Protein AF-A0A7W1KKR3-F1 (afdb_monomer_lite)

Foldseek 3Di:
DVVVVVCVVCPVVVVVVVVVVVVVVPDDDPDADPVPGRDDPLKDWDADPQCVVCVVLLVVLVVLVPDDPVRNVVVVCVVLVVVVVVLVCVVPPDDDDDPPPDDPVVVVVVSVVVNVVVVVVVVCSNVCSVQDPDQDIAIDRDDPVDFAEAQEDEACVAPVQVPDPNNVRAPVVVQVVCLSNHGQAYEHAGEQDFCVRSVNPDPPPFPPPSTHYYFTWHWYDFPVDIDIGGHGDDRDPRPVRNHHCPVVVD

pLDDT: mean 85.77, std 11.96, range [47.16, 96.81]

Secondary structure (DSSP, 8-state):
-HHHHHHHHHHHHHHHHHHHHHHGGGPPPSSEETTTEEPPTT-EEE--HHHHHTHHHHHHHHHHHTS-HHHHHHHHHHHHHHHHHHHHHHHHS--SSPPTT--HHHHHHHHHHHHHHHHHHHHHHHHHHHH------EEE---TTS--EEEEE--TTSHHHHTSTTTT--HHHHHHHHHHHT-SEEEE--BT--TTTTT--STTTT-STTSPEEEEEEEEEETTEEEEEESS-PPP-GGGGSS-SGGG--

Radius of gyration: 24.94 Å; chains: 1; bounding box: 63×45×71 Å

Sequence (250 aa):
MKQRHALTRLAVPLGLTVLLLCARLFSAPALSDPVAGAAPPSLKLAVPRLYLALAPLFTMWDGVSMLSMARLQGFLIGLVGLYLAWRIARLLWPKRAPVSGAKPGSAILKEIRILVVSLLLLTAFLVGGAVWHRPMLALTGADPRDMVVDFHSHTNVSHDVRNTLMRGFDTKANLRWHTRAGFDAAFITDHNVVSQESGIGSRDAGAEQGSAVACPGIEVSAWRAHIVLLGDTLPVDRNRYNGSLDELLT

Structure (mmCIF, N/CA/C/O backbone):
data_AF-A0A7W1KKR3-F1
#
_entry.id   AF-A0A7W1KKR3-F1
#
loop_
_atom_site.group_PDB
_atom_site.id
_atom_site.type_symbol
_atom_site.label_atom_id
_atom_site.label_alt_id
_atom_site.label_comp_id
_atom_site.label_asym_id
_atom_site.label_entity_id
_atom_site.label_seq_id
_atom_site.pdbx_PDB_ins_code
_atom_site.Cartn_x
_atom_site.Cartn_y
_atom_site.Cartn_z
_atom_site.occupancy
_atom_site.B_iso_or_equiv
_atom_site.auth_seq_id
_atom_site.auth_comp_id
_atom_site.auth_asym_id
_atom_site.auth_atom_id
_atom_site.pdbx_PDB_model_num
ATOM 1 N N . MET A 1 1 ? -39.178 -8.595 30.582 1.00 51.97 1 MET A N 1
ATOM 2 C CA . MET A 1 1 ? -38.205 -7.469 30.505 1.00 51.97 1 MET A CA 1
ATOM 3 C C . MET A 1 1 ? -36.796 -7.846 30.014 1.00 51.97 1 MET A C 1
ATOM 5 O O . MET A 1 1 ? -36.203 -7.020 29.334 1.00 51.97 1 MET A O 1
ATOM 9 N N . LYS A 1 2 ? -36.250 -9.053 30.266 1.00 52.41 2 LYS A N 1
ATOM 10 C CA . LYS A 1 2 ? -34.896 -9.448 29.793 1.00 52.41 2 LYS A CA 1
ATOM 11 C C . LYS A 1 2 ? -34.723 -9.491 28.256 1.00 52.41 2 LYS A C 1
ATOM 13 O O . LYS A 1 2 ? -33.676 -9.089 27.765 1.00 52.41 2 LYS A O 1
ATOM 18 N N . GLN A 1 3 ? -35.747 -9.889 27.492 1.00 52.00 3 GLN A N 1
ATOM 19 C CA . GLN A 1 3 ? -35.670 -9.987 26.019 1.00 52.00 3 GLN A CA 1
ATOM 20 C C . GLN A 1 3 ? -35.509 -8.635 25.294 1.00 52.00 3 GLN A C 1
ATOM 22 O O . GLN A 1 3 ? -34.720 -8.537 24.357 1.00 52.00 3 GLN A O 1
ATOM 27 N N . ARG A 1 4 ? -36.178 -7.562 25.749 1.00 53.66 4 ARG A N 1
ATOM 28 C CA . ARG A 1 4 ? -36.053 -6.218 25.138 1.00 53.66 4 ARG A CA 1
ATOM 29 C C . ARG A 1 4 ? -34.643 -5.623 25.284 1.00 53.66 4 ARG A C 1
ATOM 31 O O . ARG A 1 4 ? -34.199 -4.882 24.410 1.00 53.66 4 ARG A O 1
ATOM 38 N N . HIS A 1 5 ? -33.920 -5.981 26.349 1.00 53.38 5 HIS A N 1
ATOM 39 C CA . HIS A 1 5 ? -32.526 -5.572 26.550 1.00 53.38 5 HIS A CA 1
ATOM 40 C C . HIS A 1 5 ? -31.522 -6.343 25.684 1.00 53.38 5 HIS A C 1
ATOM 42 O O . HIS A 1 5 ? -30.473 -5.795 25.353 1.00 53.38 5 HIS A O 1
ATOM 48 N N . ALA A 1 6 ? -31.817 -7.590 25.307 1.00 58.41 6 ALA A N 1
ATOM 49 C CA . ALA A 1 6 ? -30.958 -8.360 24.407 1.00 58.41 6 ALA A CA 1
ATOM 50 C C . ALA A 1 6 ? -31.041 -7.830 22.963 1.00 58.41 6 ALA A C 1
ATOM 52 O O . ALA A 1 6 ? -30.011 -7.609 22.331 1.00 58.41 6 ALA A O 1
ATOM 53 N N . LEU A 1 7 ? -32.254 -7.523 22.488 1.00 58.62 7 LEU A N 1
ATOM 54 C CA . LEU A 1 7 ? -32.497 -6.968 21.148 1.00 58.62 7 LEU A CA 1
ATOM 55 C C . LEU A 1 7 ? -31.825 -5.600 20.938 1.00 58.62 7 LEU A C 1
ATOM 57 O O . LEU A 1 7 ? -31.209 -5.363 19.905 1.00 58.62 7 LEU A O 1
ATOM 61 N N . THR A 1 8 ? -31.860 -4.719 21.942 1.00 64.75 8 THR A N 1
ATOM 62 C CA . THR A 1 8 ? -31.208 -3.395 21.868 1.00 64.75 8 THR A CA 1
ATOM 63 C C . THR A 1 8 ? -29.681 -3.462 21.911 1.00 64.75 8 THR A C 1
ATOM 65 O O . THR A 1 8 ? -29.020 -2.603 21.335 1.00 64.75 8 THR A O 1
ATOM 68 N N . ARG A 1 9 ? -29.096 -4.487 22.546 1.00 75.00 9 ARG A N 1
ATOM 69 C CA . ARG A 1 9 ? -27.635 -4.691 22.566 1.00 75.00 9 ARG A CA 1
ATOM 70 C C . ARG A 1 9 ? -27.086 -5.193 21.234 1.00 75.00 9 ARG A C 1
ATOM 72 O O . ARG A 1 9 ? -25.941 -4.893 20.916 1.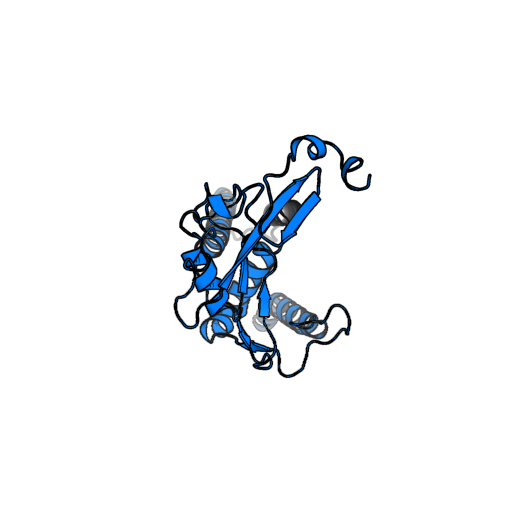00 75.00 9 ARG A O 1
ATOM 79 N N . LEU A 1 10 ? -27.892 -5.932 20.472 1.00 84.75 10 LEU A N 1
ATOM 80 C CA . LEU A 1 10 ? -27.500 -6.461 19.166 1.00 84.75 10 LEU A CA 1
ATOM 81 C C . LEU A 1 10 ? -27.840 -5.520 18.006 1.00 84.75 10 LEU A C 1
ATOM 83 O O . LEU A 1 10 ? -27.252 -5.655 16.941 1.00 84.75 10 LEU A O 1
ATOM 87 N N . ALA A 1 11 ? -28.724 -4.541 18.206 1.00 86.38 11 ALA A N 1
ATOM 88 C CA . ALA A 1 11 ? -29.128 -3.609 17.155 1.00 86.38 11 ALA A CA 1
ATOM 89 C C . ALA A 1 11 ? -27.944 -2.852 16.526 1.00 86.38 11 ALA A C 1
ATOM 91 O O . ALA A 1 11 ? -27.870 -2.746 15.308 1.00 86.38 11 ALA A O 1
ATOM 92 N N . VAL A 1 12 ? -26.996 -2.372 17.340 1.00 84.00 12 VAL A N 1
ATOM 93 C CA . VAL A 1 12 ? -25.800 -1.666 16.844 1.00 84.00 12 VAL A CA 1
ATOM 94 C C . VAL A 1 12 ? -24.867 -2.587 16.050 1.00 84.00 12 VAL A C 1
ATOM 96 O O . VAL A 1 12 ? -24.579 -2.250 14.905 1.00 84.00 12 VAL A O 1
ATOM 99 N N . PRO A 1 13 ? -24.391 -3.735 16.580 1.00 87.69 13 PRO A N 1
ATOM 100 C CA . PRO A 1 13 ? -23.526 -4.616 15.800 1.00 87.69 13 PRO A CA 1
ATOM 101 C C . PRO A 1 13 ? -24.232 -5.168 14.558 1.00 87.69 13 PRO A C 1
ATOM 103 O O . PRO A 1 13 ? -23.615 -5.182 13.503 1.00 87.69 13 PRO A O 1
ATOM 106 N N . LEU A 1 14 ? -25.522 -5.523 14.631 1.00 90.50 14 LEU A N 1
ATOM 107 C CA . LEU A 1 14 ? -26.288 -5.939 13.450 1.00 90.50 14 LEU A CA 1
ATOM 108 C C . LEU A 1 14 ? -26.406 -4.809 12.428 1.00 90.50 14 LEU A C 1
ATOM 110 O O . LEU A 1 14 ? -26.195 -5.047 11.246 1.00 90.50 14 LEU A O 1
ATOM 114 N N . GLY A 1 15 ? -26.688 -3.582 12.871 1.00 92.50 15 GLY A N 1
ATOM 115 C CA . GLY A 1 15 ? -26.729 -2.409 12.002 1.00 92.50 15 GLY A CA 1
ATOM 116 C C . GLY A 1 15 ? -25.391 -2.164 11.305 1.00 92.50 15 GLY A C 1
ATOM 117 O O . GLY A 1 15 ? -25.365 -1.978 10.094 1.00 92.50 15 GLY A O 1
ATOM 118 N N . LEU A 1 16 ? -24.274 -2.245 12.035 1.00 88.00 16 LEU A N 1
ATOM 119 C CA . LEU A 1 16 ? -22.930 -2.142 11.457 1.00 88.00 16 LEU A CA 1
ATOM 120 C C . LEU A 1 16 ? -22.641 -3.281 10.473 1.00 88.00 16 LEU A C 1
ATOM 122 O O . LEU A 1 16 ? -22.123 -3.024 9.393 1.00 88.00 16 LEU A O 1
ATOM 126 N N . THR A 1 17 ? -23.005 -4.523 10.802 1.00 87.50 17 THR A N 1
ATOM 127 C CA . THR A 1 17 ? -22.860 -5.664 9.888 1.00 87.50 17 THR A CA 1
ATOM 128 C C . THR A 1 17 ? -23.680 -5.465 8.617 1.00 87.50 17 THR A C 1
ATOM 130 O O . THR A 1 17 ? -23.149 -5.659 7.529 1.00 87.50 17 THR A O 1
ATOM 133 N N . VAL A 1 18 ? -24.937 -5.029 8.728 1.00 91.75 18 VAL A N 1
ATOM 134 C CA . VAL A 1 18 ? -25.790 -4.727 7.570 1.00 91.75 18 VAL A CA 1
ATOM 135 C C . VAL A 1 18 ? -25.181 -3.606 6.736 1.00 91.75 18 VAL A C 1
ATOM 137 O O . VAL A 1 18 ? -25.076 -3.764 5.528 1.00 91.75 18 VAL A O 1
ATOM 140 N N . LEU A 1 19 ? -24.710 -2.517 7.348 1.00 89.88 19 LEU A N 1
ATOM 141 C CA . LEU A 1 19 ? -24.043 -1.431 6.624 1.00 89.88 19 LEU A CA 1
ATOM 142 C C . LEU A 1 19 ? -22.782 -1.911 5.894 1.00 89.88 19 LEU A C 1
ATOM 144 O O . LEU A 1 19 ? -22.573 -1.541 4.742 1.00 89.88 19 LEU A O 1
ATOM 148 N N . LEU A 1 20 ? -21.972 -2.769 6.522 1.00 85.25 20 LEU A N 1
ATOM 149 C CA . LEU A 1 20 ? -20.793 -3.370 5.890 1.00 85.25 20 LEU A CA 1
ATOM 150 C C . LEU A 1 20 ? -21.169 -4.283 4.714 1.00 85.25 20 LEU A C 1
ATOM 152 O O . LEU A 1 20 ? -20.483 -4.273 3.694 1.00 85.25 20 LEU A O 1
ATOM 156 N N . LEU A 1 21 ? -22.256 -5.050 4.831 1.00 87.62 21 LEU A N 1
ATOM 157 C CA . LEU A 1 21 ? -22.780 -5.867 3.733 1.00 87.62 21 LEU A CA 1
ATOM 158 C C . LEU A 1 21 ? -23.349 -4.994 2.608 1.00 87.62 21 LEU A C 1
ATOM 160 O O . LEU A 1 21 ? -23.067 -5.249 1.443 1.00 87.62 21 LEU A O 1
ATOM 164 N N . CYS A 1 22 ? -24.074 -3.924 2.934 1.00 90.38 22 CYS A N 1
ATOM 165 C CA . CYS A 1 22 ? -24.570 -2.962 1.952 1.00 90.38 22 CYS A CA 1
ATOM 166 C C . CYS A 1 22 ? -23.423 -2.250 1.225 1.00 90.38 22 CYS A C 1
ATOM 168 O O . CYS A 1 22 ? -23.506 -2.049 0.018 1.00 90.38 22 CYS A O 1
ATOM 170 N N . ALA A 1 23 ? -22.325 -1.926 1.914 1.00 83.94 23 ALA A N 1
ATOM 171 C CA . ALA A 1 23 ? -21.142 -1.339 1.284 1.00 83.94 23 ALA A CA 1
ATOM 172 C C . ALA A 1 23 ? -20.522 -2.266 0.219 1.00 83.94 23 ALA A C 1
ATOM 174 O O . ALA A 1 23 ? -19.942 -1.784 -0.751 1.00 83.94 23 ALA A O 1
ATOM 175 N N . ARG A 1 24 ? -20.689 -3.592 0.344 1.00 83.19 24 ARG A N 1
ATOM 176 C CA . ARG A 1 24 ? -20.244 -4.556 -0.677 1.00 83.19 24 ARG A CA 1
ATOM 177 C C . ARG A 1 24 ? -21.069 -4.516 -1.961 1.00 83.19 24 ARG A C 1
ATOM 179 O O . ARG A 1 24 ? -20.558 -4.953 -2.983 1.00 83.19 24 ARG A O 1
ATOM 186 N N . LEU A 1 25 ? -22.286 -3.968 -1.939 1.00 88.25 25 LEU A N 1
ATOM 187 C CA . LEU A 1 25 ? -23.104 -3.803 -3.149 1.00 88.25 25 LEU A CA 1
ATOM 188 C C . LEU A 1 25 ? -22.505 -2.781 -4.128 1.00 88.25 25 LEU A C 1
ATOM 190 O O . LEU A 1 25 ? -22.854 -2.793 -5.302 1.00 88.25 25 LEU A O 1
ATOM 194 N N . PHE A 1 26 ? -21.591 -1.929 -3.654 1.00 85.00 26 PHE A N 1
ATOM 195 C CA . PHE A 1 26 ? -20.932 -0.886 -4.442 1.00 85.00 26 PHE A CA 1
ATOM 196 C C . PHE A 1 26 ? -19.409 -1.079 -4.507 1.00 85.00 26 PHE A C 1
ATOM 198 O O . PHE A 1 26 ? -18.656 -0.108 -4.557 1.00 85.00 26 PHE A O 1
ATOM 205 N N . SER A 1 27 ? -18.921 -2.324 -4.457 1.00 82.12 27 SER A N 1
ATOM 206 C CA . SER A 1 27 ? -17.479 -2.580 -4.517 1.00 82.12 27 SER A CA 1
ATOM 207 C C . SER A 1 27 ? -16.905 -2.242 -5.892 1.00 82.12 27 SER A C 1
ATOM 209 O O . SER A 1 27 ? -17.408 -2.727 -6.905 1.00 82.12 27 SER A O 1
ATOM 211 N N . ALA A 1 28 ? -15.812 -1.480 -5.913 1.00 82.88 28 ALA A N 1
ATOM 212 C CA . ALA A 1 28 ? -15.004 -1.310 -7.113 1.00 82.88 28 ALA A CA 1
ATOM 213 C C . ALA A 1 28 ? -14.396 -2.659 -7.549 1.00 82.88 28 ALA A C 1
ATOM 215 O O . ALA A 1 28 ? -14.085 -3.492 -6.686 1.00 82.88 28 ALA A O 1
ATOM 216 N N . PRO A 1 29 ? -14.220 -2.892 -8.862 1.00 86.81 29 PRO A N 1
ATOM 217 C CA . PRO A 1 29 ? -13.512 -4.070 -9.337 1.00 86.81 29 PRO A CA 1
ATOM 218 C C . PRO A 1 29 ? -12.070 -4.054 -8.817 1.00 86.81 29 PRO A C 1
ATOM 220 O O . PRO A 1 29 ? -11.444 -3.003 -8.713 1.00 86.81 29 PRO A O 1
ATOM 223 N N . ALA A 1 30 ? -11.545 -5.232 -8.475 1.00 87.06 30 ALA A N 1
ATOM 224 C CA . ALA A 1 30 ? -10.188 -5.351 -7.941 1.00 87.06 30 ALA A CA 1
ATOM 225 C C . ALA A 1 30 ? -9.103 -5.077 -8.997 1.00 87.06 30 ALA A C 1
ATOM 227 O O . ALA A 1 30 ? -7.990 -4.707 -8.642 1.00 87.06 30 ALA A O 1
ATOM 228 N N . LEU A 1 31 ? -9.434 -5.274 -10.276 1.00 90.94 31 LEU A N 1
ATOM 229 C CA . LEU A 1 31 ? -8.594 -4.974 -11.429 1.00 90.94 31 LEU A CA 1
ATOM 230 C C . LEU A 1 31 ? -9.423 -4.162 -12.424 1.00 90.94 31 LEU A C 1
ATOM 232 O O . LEU A 1 31 ? -10.563 -4.523 -12.723 1.00 90.94 31 LEU A O 1
ATOM 236 N N . SER A 1 32 ? -8.845 -3.087 -12.944 1.00 90.81 32 SER A N 1
ATOM 237 C CA . SER A 1 32 ? -9.457 -2.240 -13.964 1.00 90.81 32 SER A CA 1
ATOM 238 C C . SER A 1 32 ? -8.442 -1.924 -15.045 1.00 90.81 32 SER A C 1
ATOM 240 O O . SER A 1 32 ? -7.273 -1.689 -14.741 1.00 90.81 32 SER A O 1
ATOM 242 N N . ASP A 1 33 ? -8.907 -1.864 -16.284 1.00 89.25 33 ASP A N 1
ATOM 243 C CA . ASP A 1 33 ? -8.129 -1.322 -17.389 1.00 89.25 33 ASP A CA 1
ATOM 244 C C . ASP A 1 33 ? -8.439 0.184 -17.485 1.00 89.25 33 ASP A C 1
ATOM 246 O O . ASP A 1 33 ? -9.605 0.542 -17.660 1.00 89.25 33 ASP A O 1
ATOM 250 N N . PRO A 1 34 ? -7.455 1.089 -17.345 1.00 86.44 34 PRO A N 1
ATOM 251 C CA . PRO A 1 34 ? -7.707 2.526 -17.437 1.00 86.44 34 PRO A CA 1
ATOM 252 C C . PRO A 1 34 ? -8.176 2.982 -18.831 1.00 86.44 34 PRO A C 1
ATOM 254 O O . PRO A 1 34 ? -8.749 4.063 -18.945 1.00 86.44 34 PRO A O 1
ATOM 257 N N . VAL A 1 35 ? -7.952 2.181 -19.877 1.00 89.69 35 VAL A N 1
ATOM 258 C CA . VAL A 1 35 ? -8.357 2.459 -21.261 1.00 89.69 35 VAL A CA 1
ATOM 259 C C . VAL A 1 35 ? -9.689 1.781 -21.589 1.00 89.69 35 VAL A C 1
ATOM 261 O O . VAL A 1 35 ? -10.613 2.442 -22.059 1.00 89.69 35 VAL A O 1
ATOM 264 N N . ALA A 1 36 ? -9.811 0.474 -21.334 1.00 82.94 36 ALA A N 1
ATOM 265 C CA . ALA A 1 36 ? -10.998 -0.316 -21.696 1.00 82.94 36 ALA A CA 1
ATOM 266 C C . ALA A 1 36 ? -12.047 -0.449 -20.572 1.00 82.94 36 ALA A C 1
ATOM 268 O O . ALA A 1 36 ? -13.127 -1.005 -20.779 1.00 82.94 36 ALA A O 1
ATOM 269 N N . GLY A 1 37 ? -11.748 0.031 -19.365 1.00 83.88 37 GLY A N 1
ATOM 270 C CA . GLY A 1 37 ? -12.575 -0.096 -18.164 1.00 83.88 37 GLY A CA 1
ATOM 271 C C . GLY A 1 37 ? -12.391 -1.435 -17.442 1.00 83.88 37 GLY A C 1
ATOM 272 O O . GLY A 1 37 ? -12.028 -1.466 -16.264 1.00 83.88 37 GLY A O 1
ATOM 273 N N . ALA A 1 38 ? -12.624 -2.555 -18.130 1.00 86.12 38 ALA A N 1
ATOM 274 C CA . ALA A 1 38 ? -12.519 -3.895 -17.547 1.00 86.12 38 ALA A CA 1
ATOM 275 C C . ALA A 1 38 ? -11.172 -4.557 -17.868 1.00 86.12 38 ALA A C 1
ATOM 277 O O . ALA A 1 38 ? -10.756 -4.590 -19.022 1.00 86.12 38 ALA A O 1
ATOM 278 N N . ALA A 1 39 ? -10.521 -5.131 -16.852 1.00 88.69 39 ALA A N 1
ATOM 279 C CA . ALA A 1 39 ? -9.323 -5.941 -17.056 1.00 88.69 39 ALA A CA 1
ATOM 280 C C . ALA A 1 39 ? -9.648 -7.248 -17.819 1.00 88.69 39 ALA A C 1
ATOM 282 O O . ALA A 1 39 ? -10.776 -7.748 -17.713 1.00 88.69 39 ALA A O 1
ATOM 283 N N . PRO A 1 40 ? -8.677 -7.843 -18.545 1.00 88.56 40 PRO A N 1
ATOM 284 C CA . PRO A 1 40 ? -8.861 -9.131 -19.209 1.00 88.56 40 PRO A CA 1
ATOM 285 C C . PRO A 1 40 ? -9.367 -10.209 -18.233 1.00 88.56 40 PRO A C 1
ATOM 287 O O . PRO A 1 40 ? -8.833 -10.324 -17.132 1.00 88.56 40 PRO A O 1
ATOM 290 N N . PRO A 1 41 ? -10.352 -11.046 -18.611 1.00 89.38 41 PRO A N 1
ATOM 291 C CA . PRO A 1 41 ? -10.990 -11.993 -17.690 1.00 89.38 41 PRO A CA 1
ATOM 292 C C . PRO A 1 41 ? -10.062 -13.120 -17.216 1.00 89.38 41 PRO A C 1
ATOM 294 O O . PRO A 1 41 ? -10.350 -13.782 -16.217 1.00 89.38 41 PRO A O 1
ATOM 297 N N . SER A 1 42 ? -8.961 -13.369 -17.930 1.00 92.69 42 SER A N 1
ATOM 298 C CA . SER A 1 42 ? -7.918 -14.299 -17.499 1.00 92.69 42 SER A CA 1
ATOM 299 C C . SER A 1 42 ? -7.122 -13.750 -16.313 1.00 92.69 42 SER A C 1
ATOM 301 O O . SER A 1 42 ? -6.710 -14.528 -15.448 1.00 92.69 42 SER A O 1
ATOM 303 N N . LEU A 1 43 ? -6.965 -12.424 -16.246 1.00 93.25 43 LEU A N 1
ATOM 304 C CA . LEU A 1 43 ? -6.199 -11.727 -15.230 1.00 93.25 43 LEU A CA 1
ATOM 305 C C . LEU A 1 43 ? -7.003 -11.631 -13.933 1.00 93.25 43 LEU A C 1
ATOM 307 O O . LEU A 1 43 ? -8.126 -11.130 -13.892 1.00 93.25 43 LEU A O 1
ATOM 311 N N . LYS A 1 44 ? -6.425 -12.127 -12.844 1.00 94.38 44 LYS A N 1
ATOM 312 C CA . LYS A 1 44 ? -7.090 -12.191 -11.539 1.00 94.38 44 LYS A CA 1
ATOM 313 C C . LYS A 1 44 ? -6.091 -12.090 -10.400 1.00 94.38 44 LYS A C 1
ATOM 315 O O . LYS A 1 44 ? -4.893 -12.281 -10.585 1.00 94.38 44 LYS A O 1
ATOM 320 N N . LEU A 1 45 ? -6.611 -11.837 -9.202 1.00 94.62 45 LEU A N 1
ATOM 321 C CA . LEU A 1 45 ? -5.829 -11.860 -7.972 1.00 94.62 45 LEU A CA 1
ATOM 322 C C . LEU A 1 45 ? -5.925 -13.238 -7.312 1.00 94.62 45 LEU A C 1
ATOM 324 O O . LEU A 1 45 ? -6.999 -13.672 -6.890 1.00 94.62 45 LEU A O 1
ATOM 328 N N . ALA A 1 46 ? -4.796 -13.929 -7.202 1.00 95.69 46 ALA A N 1
ATOM 329 C CA . ALA A 1 46 ? -4.649 -15.094 -6.349 1.00 95.69 46 ALA A CA 1
ATOM 330 C C . ALA A 1 46 ? -4.646 -14.644 -4.883 1.00 95.69 46 ALA A C 1
ATOM 332 O O . ALA A 1 46 ? -3.823 -13.828 -4.465 1.00 95.69 46 ALA A O 1
ATOM 333 N N . VAL A 1 47 ? -5.580 -15.185 -4.097 1.00 94.44 47 VAL A N 1
ATOM 334 C CA . VAL A 1 47 ? -5.769 -14.806 -2.693 1.00 94.44 47 VAL A CA 1
ATOM 335 C C . VAL A 1 47 ? -5.257 -15.921 -1.775 1.00 94.44 47 VAL A C 1
ATOM 337 O O . VAL A 1 47 ? -5.846 -17.008 -1.749 1.00 94.44 47 VAL A O 1
ATOM 340 N N . PRO A 1 48 ? -4.192 -15.693 -0.984 1.00 94.56 48 PRO A N 1
ATOM 341 C CA . PRO A 1 48 ? -3.718 -16.682 -0.020 1.00 94.56 48 PRO A CA 1
ATOM 342 C C . PRO A 1 48 ? -4.783 -17.023 1.034 1.00 94.56 48 PRO A C 1
ATOM 344 O O . PRO A 1 48 ? -5.502 -16.149 1.515 1.00 94.56 48 PRO A O 1
ATOM 347 N N . ARG A 1 49 ? -4.848 -18.284 1.488 1.00 95.56 49 ARG A N 1
ATOM 348 C CA . ARG A 1 49 ? -5.831 -18.725 2.507 1.00 95.56 49 ARG A CA 1
ATOM 349 C C . ARG A 1 49 ? -5.733 -17.937 3.814 1.00 95.56 49 ARG A C 1
ATOM 351 O O . ARG A 1 49 ? -6.755 -17.582 4.392 1.00 95.56 49 ARG A O 1
ATOM 358 N N . LEU A 1 50 ? -4.509 -17.644 4.260 1.00 94.94 50 LEU A N 1
ATOM 359 C CA . LEU A 1 50 ? -4.285 -16.813 5.444 1.00 94.94 50 LEU A CA 1
ATOM 360 C C . LEU A 1 50 ? -4.791 -15.382 5.221 1.00 94.94 50 LEU A C 1
ATOM 362 O O . LEU A 1 50 ? -5.339 -14.790 6.147 1.00 94.94 50 LEU A O 1
ATOM 366 N N . TYR A 1 51 ? -4.673 -14.863 3.990 1.00 93.94 51 TYR A N 1
ATO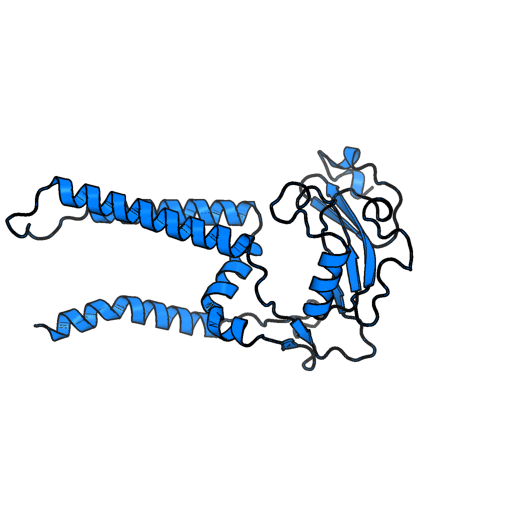M 367 C CA . TYR A 1 51 ? -5.255 -13.571 3.644 1.00 93.94 51 TYR A CA 1
ATOM 368 C C . TYR A 1 51 ? -6.774 -13.599 3.772 1.00 93.94 51 TYR A C 1
ATOM 370 O O . TYR A 1 51 ? -7.336 -12.719 4.406 1.00 93.94 51 TYR A O 1
ATOM 378 N N . LEU A 1 52 ? -7.438 -14.637 3.256 1.00 93.38 52 LEU A N 1
ATOM 379 C CA . LEU A 1 52 ? -8.892 -14.791 3.390 1.00 93.38 52 LEU A CA 1
ATOM 380 C C . LEU A 1 52 ? -9.340 -14.892 4.852 1.00 93.38 52 LEU A C 1
ATOM 382 O O . LEU A 1 52 ? -10.289 -14.217 5.248 1.00 93.38 52 LEU A O 1
ATOM 386 N N . ALA A 1 53 ? -8.652 -15.701 5.661 1.00 95.31 53 ALA A N 1
ATOM 387 C CA . ALA A 1 53 ? -8.996 -15.895 7.069 1.00 95.31 53 ALA A CA 1
ATOM 388 C C . ALA A 1 53 ? -8.889 -14.597 7.888 1.00 95.31 53 ALA A C 1
ATOM 390 O O . ALA A 1 53 ? -9.687 -14.367 8.795 1.00 95.31 53 ALA A O 1
ATOM 391 N N . LEU A 1 54 ? -7.920 -13.741 7.550 1.00 94.81 54 LEU A N 1
ATOM 392 C CA . LEU A 1 54 ? -7.666 -12.462 8.214 1.00 94.81 54 LEU A CA 1
ATOM 393 C C . LEU A 1 54 ? -8.033 -11.256 7.338 1.00 94.81 54 LEU A C 1
ATOM 395 O O . LEU A 1 54 ? -7.556 -10.150 7.589 1.00 94.81 54 LEU A O 1
ATOM 399 N N . ALA A 1 55 ? -8.908 -11.439 6.343 1.00 90.50 55 ALA A N 1
ATOM 400 C CA . ALA A 1 55 ? -9.209 -10.411 5.349 1.00 90.50 55 ALA A CA 1
ATOM 401 C C . ALA A 1 55 ? -9.657 -9.077 5.969 1.00 90.50 55 ALA A C 1
ATOM 403 O O . ALA A 1 55 ? -9.133 -8.047 5.552 1.00 90.50 55 ALA A O 1
ATOM 404 N N . PRO A 1 56 ? -10.527 -9.038 7.006 1.00 89.44 56 PRO A N 1
ATOM 405 C CA . PRO A 1 56 ? -10.893 -7.770 7.635 1.00 89.44 56 PRO A CA 1
ATOM 406 C C . PRO A 1 56 ? -9.681 -7.000 8.167 1.00 89.44 56 PRO A C 1
ATOM 408 O O . PRO A 1 56 ? -9.623 -5.782 8.035 1.00 89.44 56 PRO A O 1
ATOM 411 N N . LEU A 1 57 ? -8.705 -7.705 8.744 1.00 92.25 57 LEU A N 1
ATOM 412 C CA . LEU A 1 57 ? -7.496 -7.101 9.292 1.00 92.25 57 LEU A CA 1
ATOM 413 C C . LEU A 1 57 ? -6.569 -6.606 8.178 1.00 92.25 57 LEU A C 1
ATOM 415 O O . LEU A 1 57 ? -6.164 -5.444 8.191 1.00 92.25 57 LEU A O 1
ATOM 419 N N . PHE A 1 58 ? -6.256 -7.465 7.206 1.00 93.00 58 PHE A N 1
ATOM 420 C CA . PHE A 1 58 ? -5.314 -7.121 6.142 1.00 93.00 58 PHE A CA 1
ATOM 421 C C . PHE A 1 58 ? -5.852 -6.049 5.204 1.00 93.00 58 PHE A C 1
ATOM 423 O O . PHE A 1 58 ? -5.121 -5.116 4.905 1.00 93.00 58 PHE A O 1
ATOM 430 N N . THR A 1 59 ? -7.136 -6.086 4.839 1.00 88.88 59 THR A N 1
ATOM 431 C CA . THR A 1 59 ? -7.735 -5.029 4.014 1.00 88.88 59 THR A CA 1
ATOM 432 C C . THR A 1 59 ? -7.703 -3.665 4.716 1.00 88.88 59 THR A C 1
ATOM 434 O O . THR A 1 59 ? -7.528 -2.648 4.051 1.00 88.88 59 THR A O 1
ATOM 437 N N . MET A 1 60 ? -7.815 -3.613 6.052 1.00 90.50 60 MET A N 1
ATOM 438 C CA . MET A 1 60 ? -7.627 -2.358 6.791 1.00 90.50 60 MET A CA 1
ATOM 439 C C . MET A 1 60 ? -6.176 -1.871 6.733 1.00 90.50 60 MET A C 1
ATOM 441 O O . MET A 1 60 ? -5.953 -0.690 6.481 1.00 90.50 60 MET A O 1
ATOM 445 N N . TRP A 1 61 ? -5.191 -2.750 6.946 1.00 93.38 61 TRP A N 1
ATOM 446 C CA . TRP A 1 61 ? -3.779 -2.366 6.826 1.00 93.38 61 TRP A CA 1
ATOM 447 C C . TRP A 1 61 ? -3.407 -1.935 5.409 1.00 93.38 61 TRP A C 1
ATOM 449 O O . TRP A 1 61 ? -2.762 -0.901 5.256 1.00 93.38 61 TRP A O 1
ATOM 459 N N . ASP A 1 62 ? -3.861 -2.666 4.392 1.00 90.12 62 ASP A N 1
ATOM 460 C CA . ASP A 1 62 ? -3.641 -2.330 2.985 1.00 90.12 62 ASP A CA 1
ATOM 461 C C . ASP A 1 62 ? -4.259 -0.962 2.667 1.00 90.12 62 ASP A C 1
ATOM 463 O O . ASP A 1 62 ? -3.568 -0.066 2.186 1.00 90.12 62 ASP A O 1
ATOM 467 N N . GLY A 1 63 ? -5.521 -0.740 3.049 1.00 89.25 63 GLY A N 1
ATOM 468 C CA . GLY A 1 63 ? -6.200 0.539 2.840 1.00 89.25 63 GLY A CA 1
ATOM 469 C C . GLY A 1 63 ? -5.501 1.716 3.524 1.00 89.25 63 GLY A C 1
ATOM 470 O O . GLY A 1 63 ? -5.331 2.764 2.907 1.00 89.25 63 GLY A O 1
ATOM 471 N N . VAL A 1 64 ? -5.047 1.543 4.770 1.00 90.44 64 VAL A N 1
ATOM 472 C CA . VAL A 1 64 ? -4.288 2.575 5.496 1.00 90.44 64 VAL A CA 1
ATOM 473 C C . VAL A 1 64 ? -2.936 2.842 4.827 1.00 90.44 64 VAL A C 1
ATOM 475 O O . VAL A 1 64 ? -2.539 4.001 4.735 1.00 90.44 64 VAL A O 1
ATOM 478 N N . SER A 1 65 ? -2.254 1.809 4.319 1.00 87.88 65 SER A N 1
ATOM 479 C CA . SER A 1 65 ? -0.963 1.958 3.628 1.00 87.88 65 SER A CA 1
ATOM 480 C C . SER A 1 65 ? -1.059 2.649 2.264 1.00 87.88 65 SER A C 1
ATOM 482 O O . SER A 1 65 ? -0.078 3.225 1.814 1.00 87.88 65 SER A O 1
ATOM 484 N N . MET A 1 66 ? -2.239 2.644 1.635 1.00 88.62 66 MET A N 1
ATOM 485 C CA . MET A 1 66 ? -2.497 3.314 0.351 1.00 88.62 66 MET A CA 1
ATOM 486 C C . MET A 1 66 ? -2.944 4.778 0.503 1.00 88.62 66 MET A C 1
ATOM 488 O O . MET A 1 66 ? -3.207 5.464 -0.488 1.00 88.62 66 MET A O 1
ATOM 492 N N . LEU A 1 67 ? -3.071 5.289 1.731 1.00 90.25 67 LEU A N 1
ATOM 493 C CA . LEU A 1 67 ? -3.365 6.702 1.951 1.00 90.25 67 LEU A CA 1
ATOM 494 C C . LEU A 1 67 ? -2.117 7.548 1.689 1.00 90.25 67 LEU A C 1
ATOM 496 O O . LEU A 1 67 ? -1.040 7.262 2.202 1.00 90.25 67 LEU A O 1
ATOM 500 N N . SER A 1 68 ? -2.284 8.668 0.978 1.00 88.44 68 SER A N 1
ATOM 501 C CA . SER A 1 68 ? -1.239 9.694 0.931 1.00 88.44 68 SER A CA 1
ATOM 502 C C . SER A 1 68 ? -0.919 10.196 2.341 1.00 88.44 68 SER A C 1
ATOM 504 O O . SER A 1 68 ? -1.786 10.178 3.217 1.00 88.44 68 SER A O 1
ATOM 506 N N . MET A 1 69 ? 0.292 10.712 2.564 1.00 87.38 69 MET A N 1
ATOM 507 C CA . MET A 1 69 ? 0.727 11.141 3.901 1.00 87.38 69 MET A CA 1
ATOM 508 C C . MET A 1 69 ? -0.252 12.130 4.559 1.00 87.38 69 MET A C 1
ATOM 510 O O . MET A 1 69 ? -0.618 11.965 5.721 1.00 87.38 69 MET A O 1
ATOM 514 N N . ALA A 1 70 ? -0.765 13.102 3.796 1.00 90.94 70 ALA A N 1
ATOM 515 C CA . ALA A 1 70 ? -1.767 14.051 4.284 1.00 90.94 70 ALA A CA 1
ATOM 516 C C . ALA A 1 70 ? -3.094 13.366 4.669 1.00 90.94 70 ALA A C 1
ATOM 518 O O . ALA A 1 70 ? -3.690 13.689 5.699 1.00 90.94 70 ALA A O 1
ATOM 519 N N . ARG A 1 71 ? -3.553 12.389 3.872 1.00 94.25 71 ARG A N 1
ATOM 520 C CA . ARG A 1 71 ? -4.768 11.613 4.171 1.00 94.25 71 ARG A CA 1
ATOM 521 C C . ARG A 1 71 ? -4.572 10.708 5.382 1.00 94.25 71 ARG A C 1
ATOM 523 O O . ARG A 1 71 ? -5.478 10.618 6.203 1.00 94.25 71 ARG A O 1
ATOM 530 N N . LEU A 1 72 ? -3.403 10.086 5.522 1.00 92.38 72 LEU A N 1
ATOM 531 C CA . LEU A 1 72 ? -3.055 9.255 6.670 1.00 92.38 72 LEU A CA 1
ATOM 532 C C . LEU A 1 72 ? -3.030 10.080 7.963 1.00 92.38 72 LEU A C 1
ATOM 534 O O . LEU A 1 72 ? -3.660 9.697 8.947 1.00 92.38 72 LEU A O 1
ATOM 538 N N . GLN A 1 73 ? -2.366 11.239 7.953 1.00 93.94 73 GLN A N 1
ATOM 539 C CA . GLN A 1 73 ? -2.346 12.165 9.089 1.00 93.94 73 GLN A CA 1
ATOM 540 C C . GLN A 1 73 ? -3.758 12.623 9.462 1.00 93.94 73 GLN A C 1
ATOM 542 O O . GLN A 1 73 ? -4.152 12.514 10.624 1.00 93.94 73 GLN A O 1
ATOM 547 N N . GLY A 1 74 ? -4.542 13.074 8.478 1.00 96.19 74 GLY A N 1
ATOM 548 C CA . GLY A 1 74 ? -5.930 13.484 8.691 1.00 96.19 74 GLY A CA 1
ATOM 549 C C . GLY A 1 74 ? -6.795 12.354 9.253 1.00 96.19 74 GLY A C 1
ATOM 550 O O . GLY A 1 74 ? -7.547 12.571 10.202 1.00 96.19 74 GLY A O 1
ATOM 551 N N . PHE A 1 75 ? -6.642 11.136 8.729 1.00 94.25 75 PHE A N 1
ATOM 552 C CA . PHE A 1 75 ? -7.326 9.944 9.225 1.00 94.25 75 PHE A CA 1
ATOM 553 C C . PHE A 1 75 ? -6.970 9.645 10.686 1.00 94.25 75 PHE A C 1
ATOM 555 O O . PHE A 1 75 ? -7.873 9.478 11.504 1.00 94.25 75 PHE A O 1
ATOM 562 N N . LEU A 1 76 ? -5.681 9.620 11.042 1.00 93.44 76 LEU A N 1
ATOM 563 C CA . LEU A 1 76 ? -5.233 9.318 12.406 1.00 93.44 76 LEU A CA 1
ATOM 564 C C . LEU A 1 76 ? -5.669 10.394 13.408 1.00 93.44 76 LEU A C 1
ATOM 566 O O . LEU A 1 76 ? -6.197 10.062 14.472 1.00 93.44 76 LEU A O 1
ATOM 570 N N . ILE A 1 77 ? -5.503 11.674 13.061 1.00 95.50 77 ILE A N 1
ATOM 571 C CA . ILE A 1 77 ? -5.939 12.802 13.898 1.00 95.50 77 ILE A CA 1
ATOM 572 C C . ILE A 1 77 ? -7.458 12.762 14.077 1.00 95.50 77 ILE A C 1
ATOM 574 O O . ILE A 1 77 ? -7.947 12.868 15.202 1.00 95.50 77 ILE A O 1
ATOM 578 N N . GLY A 1 78 ? -8.208 12.560 12.991 1.00 96.25 78 GLY A N 1
ATOM 579 C CA . GLY A 1 78 ? -9.665 12.466 13.023 1.00 96.25 78 GLY A CA 1
ATOM 580 C C . GLY A 1 78 ? -10.158 11.287 13.861 1.00 96.25 78 GLY A C 1
ATOM 581 O O . GLY A 1 78 ? -11.057 11.455 14.683 1.00 96.25 78 GLY A O 1
ATOM 582 N N . LEU A 1 79 ? -9.535 10.114 13.717 1.00 93.75 79 LEU A N 1
ATOM 583 C CA . LEU A 1 79 ? -9.858 8.914 14.489 1.00 93.75 79 LEU A CA 1
ATOM 584 C C . LEU A 1 79 ? -9.646 9.138 15.991 1.00 93.75 79 LEU A C 1
ATOM 586 O O . LEU A 1 79 ? -10.541 8.854 16.790 1.00 93.75 79 LEU A O 1
ATOM 590 N N . VAL A 1 80 ? -8.484 9.674 16.378 1.00 93.19 80 VAL A N 1
ATOM 591 C CA . VAL A 1 80 ? -8.174 9.984 17.781 1.00 93.19 80 VAL A CA 1
ATOM 592 C C . VAL A 1 80 ? -9.111 11.070 18.312 1.00 93.19 80 VAL A C 1
ATOM 594 O O . VAL A 1 80 ? -9.677 10.904 19.392 1.00 93.19 80 VAL A O 1
ATOM 597 N N . GLY A 1 81 ? -9.336 12.142 17.551 1.00 95.56 81 GLY A N 1
ATOM 598 C CA . GLY A 1 81 ? -10.225 13.243 17.928 1.00 95.56 81 GLY A CA 1
ATOM 599 C C . GLY A 1 81 ? -11.666 12.785 18.156 1.00 95.56 81 GLY A C 1
ATOM 600 O O . GLY A 1 81 ? -12.245 13.071 19.205 1.00 95.56 81 GLY A O 1
ATOM 601 N N . LEU A 1 82 ? -12.223 11.999 17.230 1.00 95.56 82 LEU A N 1
ATOM 602 C CA . LEU A 1 82 ? -13.569 11.435 17.354 1.00 95.56 82 LEU A CA 1
ATOM 603 C C . LEU A 1 82 ? -13.671 10.485 18.552 1.00 95.56 82 LEU A C 1
ATOM 605 O O . LEU A 1 82 ? -14.646 10.530 19.305 1.00 95.56 82 LEU A O 1
ATOM 609 N N . TYR A 1 83 ? -12.652 9.650 18.762 1.00 93.06 83 TYR A N 1
ATOM 610 C CA . TYR A 1 83 ? -12.604 8.742 19.901 1.00 93.06 83 TYR A CA 1
ATOM 611 C C . TYR A 1 83 ? -12.577 9.495 21.239 1.00 93.06 83 TYR A C 1
ATOM 613 O O . TYR A 1 83 ? -13.333 9.155 22.153 1.00 93.06 83 TYR A O 1
ATOM 621 N N . LEU A 1 84 ? -11.754 10.539 21.357 1.00 92.62 84 LEU A N 1
ATOM 622 C CA . LEU A 1 84 ? -11.688 11.381 22.552 1.00 92.62 84 LEU A CA 1
ATOM 623 C C . LEU A 1 84 ? -13.006 12.126 22.786 1.00 92.62 84 LEU A C 1
ATOM 625 O O . LEU A 1 84 ? -13.527 12.090 23.901 1.00 92.62 84 LEU A O 1
ATOM 629 N N . ALA A 1 85 ? -13.589 12.722 21.744 1.00 93.50 85 ALA A N 1
ATOM 630 C CA . ALA A 1 85 ? -14.886 13.390 21.825 1.00 93.50 85 ALA A CA 1
ATOM 631 C C . ALA A 1 85 ? -15.982 12.430 22.313 1.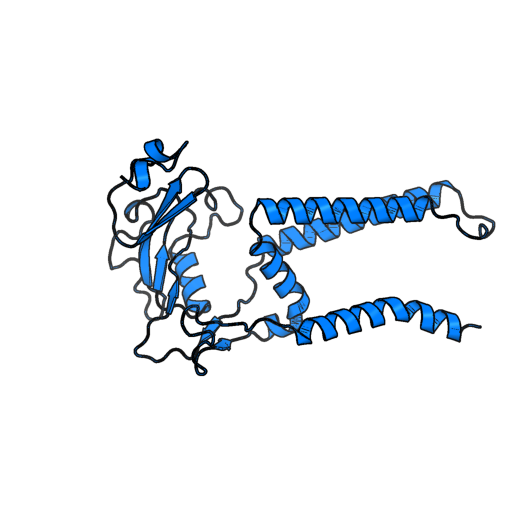00 93.50 85 ALA A C 1
ATOM 633 O O . ALA A 1 85 ? -16.736 12.762 23.228 1.00 93.50 85 ALA A O 1
ATOM 634 N N . TRP A 1 86 ? -16.017 11.202 21.786 1.00 91.38 86 TRP A N 1
ATOM 635 C CA . TRP A 1 86 ? -16.936 10.157 22.239 1.00 91.38 86 TRP A CA 1
ATOM 636 C C . TRP A 1 86 ? -16.738 9.795 23.719 1.00 91.38 86 TRP A C 1
ATOM 638 O O . TRP A 1 86 ? -17.710 9.645 24.466 1.00 91.38 86 TRP A O 1
ATOM 648 N N . ARG A 1 87 ? -15.485 9.671 24.175 1.00 89.44 87 ARG A N 1
ATOM 649 C CA . ARG A 1 87 ? -15.164 9.371 25.581 1.00 89.44 87 ARG A CA 1
ATOM 650 C C . ARG A 1 87 ? -15.575 10.495 26.522 1.00 89.44 87 ARG A C 1
ATOM 652 O O . ARG A 1 87 ? -16.170 10.215 27.562 1.00 89.44 87 ARG A O 1
ATOM 659 N N . ILE A 1 88 ? -15.319 11.742 26.141 1.00 88.88 88 ILE A N 1
ATOM 660 C CA . ILE A 1 88 ? -15.732 12.927 26.899 1.00 88.88 88 ILE A CA 1
ATOM 661 C C . ILE A 1 88 ? -17.260 13.010 26.942 1.00 88.88 88 ILE A C 1
ATOM 663 O O . ILE A 1 88 ? -17.831 13.122 28.024 1.00 88.88 88 ILE A O 1
ATOM 667 N N . ALA A 1 89 ? -17.942 12.842 25.806 1.00 89.00 89 ALA A N 1
ATOM 668 C CA . ALA A 1 89 ? -19.402 12.828 25.753 1.00 89.00 89 ALA A CA 1
ATOM 669 C C . ALA A 1 89 ? -19.995 11.756 26.681 1.00 89.00 89 ALA A C 1
ATOM 671 O O . ALA A 1 89 ? -20.940 12.028 27.412 1.00 89.00 89 ALA A O 1
ATOM 672 N N . ARG A 1 90 ? -19.403 10.555 26.732 1.00 85.88 90 ARG A N 1
ATOM 673 C CA . ARG A 1 90 ? -19.806 9.476 27.654 1.00 85.88 90 ARG A CA 1
ATOM 674 C C . ARG A 1 90 ? -19.582 9.794 29.133 1.00 85.88 90 ARG A C 1
ATOM 676 O O . ARG A 1 90 ? -20.329 9.279 29.966 1.00 85.88 90 ARG A O 1
ATOM 683 N N . LEU A 1 91 ? -18.549 10.568 29.460 1.00 83.81 91 LEU A N 1
ATOM 684 C CA . LEU A 1 91 ? -18.285 11.040 30.822 1.00 83.81 91 LEU A CA 1
ATOM 685 C C . LEU A 1 91 ? -19.300 12.106 31.248 1.00 83.81 91 LEU A C 1
ATOM 687 O O . LEU A 1 91 ? -19.761 12.073 32.386 1.00 83.81 91 LEU A O 1
ATOM 691 N N . LEU A 1 92 ? -19.657 13.006 30.329 1.00 84.69 92 LEU A N 1
ATOM 692 C CA . LEU A 1 92 ? -20.594 14.107 30.562 1.00 84.69 92 LEU A CA 1
ATOM 693 C C . LEU A 1 92 ? -22.068 13.682 30.464 1.00 84.69 92 LEU A C 1
ATOM 695 O O . LEU A 1 92 ? -22.937 14.373 30.991 1.00 84.69 92 LEU A O 1
ATOM 699 N N . TRP A 1 93 ? -22.369 12.555 29.808 1.00 84.50 93 TRP A N 1
ATOM 700 C CA . TRP A 1 93 ? -23.746 12.097 29.636 1.00 84.50 93 TRP A CA 1
ATOM 701 C C . TRP A 1 93 ? -24.389 11.773 30.995 1.00 84.50 93 TRP A C 1
ATOM 703 O O . TRP A 1 93 ? -23.847 10.940 31.735 1.00 84.50 93 TRP A O 1
ATOM 713 N N . PRO A 1 94 ? -25.565 12.346 31.327 1.00 68.31 94 PRO A N 1
ATOM 714 C CA . PRO A 1 94 ? -26.228 12.088 32.598 1.00 68.31 94 PRO A CA 1
ATOM 715 C C . PRO A 1 94 ? -26.537 10.595 32.742 1.00 68.31 94 PRO A C 1
ATOM 717 O O . PRO A 1 94 ? -27.357 10.029 32.010 1.00 68.31 94 PRO A O 1
ATOM 720 N N . LYS A 1 95 ? -25.879 9.923 33.690 1.00 71.75 95 LYS A N 1
ATOM 721 C CA . LYS A 1 95 ? -26.204 8.534 34.027 1.00 71.75 95 LYS A CA 1
ATOM 722 C C . LYS A 1 95 ? -27.483 8.538 34.863 1.00 71.75 95 LYS A C 1
ATOM 724 O O . LYS A 1 95 ? -27.509 9.119 35.944 1.00 71.75 95 LYS A O 1
ATOM 729 N N . ARG A 1 96 ? -28.551 7.896 34.371 1.00 54.28 96 ARG A N 1
ATOM 730 C CA . ARG A 1 96 ? -29.781 7.668 35.151 1.00 54.28 96 ARG A CA 1
ATOM 731 C C . ARG A 1 96 ? -29.431 6.864 36.409 1.00 54.28 96 ARG A C 1
ATOM 733 O O . ARG A 1 96 ? -29.083 5.698 36.280 1.00 54.28 96 ARG A O 1
ATOM 740 N N . ALA A 1 97 ? -29.543 7.534 37.558 1.00 54.28 97 ALA A N 1
ATOM 741 C CA . ALA A 1 97 ? -29.397 7.078 38.943 1.00 54.28 97 ALA A CA 1
ATOM 742 C C . ALA A 1 97 ? -28.099 6.304 39.293 1.00 54.28 97 ALA A C 1
ATOM 744 O O . ALA A 1 97 ? -27.818 5.247 38.725 1.00 54.28 97 ALA A O 1
ATOM 745 N N . PRO A 1 98 ? -27.305 6.770 40.275 1.00 50.38 98 PRO A N 1
ATOM 746 C CA . PRO A 1 98 ? -26.198 5.981 40.799 1.00 50.38 98 PRO A CA 1
ATOM 747 C C . PRO A 1 98 ? -26.740 4.713 41.473 1.00 50.38 98 PRO A C 1
ATOM 749 O O . PRO A 1 98 ? -27.596 4.782 42.352 1.00 50.38 98 PRO A O 1
ATOM 752 N N . VAL A 1 99 ? -26.214 3.547 41.087 1.00 56.97 99 VAL A N 1
ATOM 753 C CA . VAL A 1 99 ? -26.278 2.355 41.943 1.00 56.97 99 VAL A CA 1
ATOM 754 C C . VAL A 1 99 ? -25.558 2.737 43.237 1.00 56.97 99 VAL A C 1
ATOM 756 O O . VAL A 1 99 ? -24.394 3.150 43.187 1.00 56.97 99 VAL A O 1
ATOM 759 N N . SER A 1 100 ? -26.265 2.704 44.369 1.00 49.41 100 SER A N 1
ATOM 760 C CA . SER A 1 100 ? -25.722 3.153 45.651 1.00 49.41 100 SER A CA 1
ATOM 761 C C . SER A 1 100 ? -24.422 2.395 45.966 1.00 49.41 100 SER A C 1
ATOM 763 O O . SER A 1 100 ? -24.352 1.174 45.850 1.00 49.41 100 SER A O 1
ATOM 765 N N . GLY A 1 101 ? -23.352 3.133 46.286 1.00 60.88 101 GLY A N 1
ATOM 766 C CA . GLY A 1 101 ? -22.063 2.567 46.715 1.00 60.88 101 GLY A CA 1
ATOM 767 C C . GLY A 1 101 ? -20.870 2.717 45.759 1.00 60.88 101 GLY A C 1
ATOM 768 O O . GLY A 1 101 ? -19.746 2.405 46.152 1.00 60.88 101 GLY A O 1
ATOM 769 N N . ALA A 1 102 ? -21.037 3.223 44.531 1.00 61.75 102 ALA A N 1
ATOM 770 C CA . ALA A 1 102 ? -19.896 3.440 43.632 1.00 61.75 102 ALA A CA 1
ATOM 771 C C . ALA A 1 102 ? -19.083 4.696 44.019 1.00 61.75 102 ALA A C 1
ATOM 773 O O . ALA A 1 102 ? -19.586 5.816 43.954 1.00 61.75 102 ALA A O 1
ATOM 774 N N . LYS A 1 103 ? -17.800 4.525 44.377 1.00 69.06 103 LYS A N 1
ATOM 775 C CA . LYS A 1 103 ? -16.886 5.647 44.669 1.00 69.06 103 LYS A CA 1
ATOM 776 C C . LYS A 1 103 ? -16.711 6.532 43.417 1.00 69.06 103 LYS A C 1
ATOM 778 O O . LYS A 1 103 ? -16.337 5.989 42.371 1.00 69.06 103 LYS A O 1
ATOM 783 N N . PRO A 1 104 ? -16.885 7.866 43.495 1.00 63.34 104 PRO A N 1
ATOM 784 C CA . PRO A 1 104 ? -16.861 8.759 42.329 1.00 63.34 104 PRO A CA 1
ATOM 785 C C . PRO A 1 104 ? -15.550 8.700 41.519 1.00 63.34 104 PRO A C 1
ATOM 787 O O . PRO A 1 104 ? -15.588 8.721 40.290 1.00 63.34 104 PRO A O 1
ATOM 790 N N . GLY A 1 105 ? -14.396 8.496 42.169 1.00 72.38 105 GLY A N 1
ATOM 791 C CA . GLY A 1 105 ? -13.097 8.363 41.486 1.00 72.38 105 GLY A CA 1
ATOM 792 C C . GLY A 1 105 ? -12.931 7.093 40.633 1.00 72.38 105 GLY A C 1
ATOM 793 O O . GLY A 1 105 ? -12.120 7.067 39.708 1.00 72.38 105 GLY A O 1
ATOM 794 N N . SER A 1 106 ? -13.727 6.046 40.881 1.00 79.19 106 SER A N 1
ATOM 795 C CA . SER A 1 106 ? -13.615 4.772 40.149 1.00 79.19 106 SER A CA 1
ATOM 796 C C . SER A 1 106 ? -14.044 4.883 38.680 1.00 79.19 106 SER A C 1
ATOM 798 O O . SER A 1 106 ? -13.531 4.157 37.828 1.00 79.19 106 SER A O 1
ATOM 800 N N . ALA A 1 107 ? -14.951 5.814 38.363 1.00 80.31 107 ALA A N 1
ATOM 801 C CA . ALA A 1 107 ? -15.446 6.016 37.005 1.00 80.31 107 ALA A CA 1
ATOM 802 C C . ALA A 1 107 ? -14.401 6.694 36.108 1.00 80.31 107 ALA A C 1
ATOM 804 O O . ALA A 1 107 ? -14.199 6.257 34.976 1.00 80.31 107 ALA A O 1
ATOM 805 N N . ILE A 1 108 ? -13.708 7.709 36.631 1.00 83.88 108 ILE A N 1
ATOM 806 C CA . ILE A 1 108 ? -12.645 8.422 35.912 1.00 83.88 108 ILE A CA 1
ATOM 807 C C . ILE A 1 108 ? -11.462 7.484 35.676 1.00 83.88 108 ILE A C 1
ATOM 809 O O . ILE A 1 108 ? -11.025 7.331 34.538 1.00 83.88 108 ILE A O 1
ATOM 813 N N . LEU A 1 109 ? -11.004 6.774 36.716 1.00 88.50 109 LEU A N 1
ATOM 814 C CA . LEU A 1 109 ? -9.909 5.809 36.585 1.00 88.50 109 LEU A CA 1
ATOM 815 C C . LEU A 1 109 ? -10.231 4.712 35.558 1.00 88.50 109 LEU A C 1
ATOM 817 O O . LEU A 1 109 ? -9.365 4.306 34.785 1.00 88.50 109 LEU A O 1
ATOM 821 N N . LYS A 1 110 ? -11.489 4.254 35.511 1.00 87.50 110 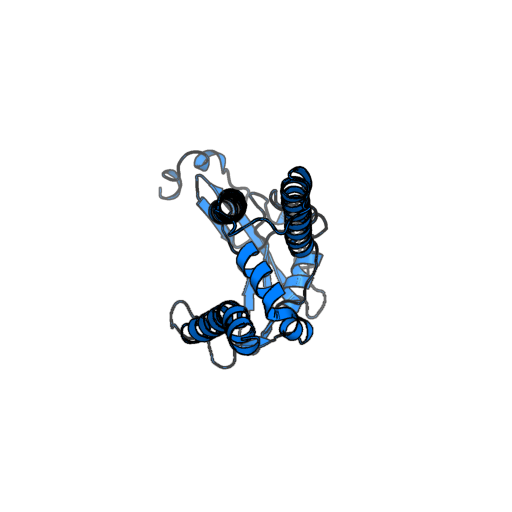LYS A N 1
ATOM 822 C CA . LYS A 1 110 ? -11.946 3.288 34.508 1.00 87.50 110 LYS A CA 1
ATOM 823 C C . LYS A 1 110 ? -11.857 3.846 33.088 1.00 87.50 110 LYS A C 1
ATOM 825 O O . LYS A 1 110 ? -11.360 3.141 32.215 1.00 87.50 110 LYS A O 1
ATOM 830 N N . GLU A 1 111 ? -12.329 5.066 32.834 1.00 88.12 111 GLU A N 1
ATOM 831 C CA . GLU A 1 111 ? -12.249 5.656 31.488 1.00 88.12 111 GLU A CA 1
ATOM 832 C C . GLU A 1 111 ? -10.799 5.964 31.087 1.00 88.12 111 GLU A C 1
ATOM 834 O O . GLU A 1 111 ? -10.430 5.667 29.953 1.00 88.12 111 GLU A O 1
ATOM 839 N N . ILE A 1 112 ? -9.946 6.424 32.014 1.00 88.75 112 ILE A N 1
ATOM 840 C CA . ILE A 1 112 ? -8.497 6.575 31.776 1.00 88.75 112 ILE A CA 1
ATOM 841 C C . ILE A 1 112 ? -7.875 5.226 31.405 1.00 88.75 112 ILE A C 1
ATOM 843 O O . ILE A 1 112 ? -7.169 5.125 30.405 1.00 88.75 112 ILE A O 1
ATOM 847 N N . ARG A 1 113 ? -8.175 4.158 32.156 1.00 93.62 113 ARG A N 1
ATOM 848 C CA . ARG A 1 113 ? -7.676 2.813 31.842 1.00 93.62 113 ARG A CA 1
ATOM 849 C C . ARG A 1 113 ? -8.120 2.361 30.453 1.00 93.62 113 ARG A C 1
ATOM 851 O O . ARG A 1 113 ? -7.314 1.809 29.712 1.00 93.62 113 ARG A O 1
ATOM 858 N N . ILE A 1 114 ? -9.383 2.584 30.091 1.00 93.12 114 ILE A N 1
ATOM 859 C CA . ILE A 1 114 ? -9.886 2.218 28.763 1.00 93.12 114 ILE A CA 1
ATOM 860 C C . ILE A 1 114 ? -9.197 3.046 27.672 1.00 93.12 114 ILE A C 1
ATOM 862 O O . ILE A 1 114 ? -8.843 2.487 26.636 1.00 93.12 114 ILE A O 1
ATOM 866 N N . LEU A 1 115 ? -8.989 4.346 27.891 1.00 90.88 115 LEU A N 1
ATOM 867 C CA . LEU A 1 115 ? -8.249 5.218 26.979 1.00 90.88 115 LEU A CA 1
ATOM 868 C C . LEU A 1 115 ? -6.837 4.677 26.740 1.00 90.88 115 LEU A C 1
ATOM 870 O O . LEU A 1 115 ? -6.490 4.416 25.592 1.00 90.88 115 LEU A O 1
ATOM 874 N N . VAL A 1 116 ? -6.078 4.421 27.809 1.00 93.69 116 VAL A N 1
ATOM 875 C CA . VAL A 1 116 ? -4.711 3.883 27.729 1.00 93.69 116 VAL A CA 1
ATOM 876 C C . VAL A 1 116 ? -4.687 2.547 26.990 1.00 93.69 116 VAL A C 1
ATOM 878 O O . VAL A 1 116 ? -3.931 2.395 26.037 1.00 93.69 116 VAL A O 1
ATOM 881 N N . VAL A 1 117 ? -5.550 1.595 27.362 1.00 96.81 117 VAL A N 1
ATOM 882 C CA . VAL A 1 117 ? -5.616 0.285 26.688 1.00 96.81 117 VAL A CA 1
ATOM 883 C C . VAL A 1 117 ? -5.968 0.439 25.208 1.00 96.81 117 VAL A C 1
ATOM 885 O O . VAL A 1 117 ? -5.374 -0.229 24.370 1.00 96.81 117 VAL A O 1
ATOM 888 N N . SER A 1 118 ? -6.900 1.328 24.863 1.00 93.75 118 SER A N 1
ATOM 889 C CA . SER A 1 118 ? -7.306 1.525 23.466 1.00 93.75 118 SER A CA 1
ATOM 890 C C . SER A 1 118 ? -6.193 2.153 22.631 1.00 93.75 118 SER A C 1
ATOM 892 O O . SER A 1 118 ? -5.985 1.732 21.499 1.00 93.75 118 SER A O 1
ATOM 894 N N . LEU A 1 119 ? -5.449 3.113 23.193 1.00 92.25 119 LEU A N 1
ATOM 895 C CA . LEU A 1 119 ? -4.281 3.700 22.533 1.00 92.25 119 LEU A CA 1
ATOM 896 C C . LEU A 1 119 ? -3.169 2.664 22.352 1.00 92.25 119 LEU A C 1
ATOM 898 O O . LEU A 1 119 ? -2.608 2.575 21.269 1.00 92.25 119 LEU A O 1
ATOM 902 N N . LEU A 1 120 ? -2.900 1.831 23.362 1.00 96.12 120 LEU A N 1
ATOM 903 C CA . LEU A 1 120 ? -1.928 0.740 23.243 1.00 96.12 120 LEU A CA 1
ATOM 904 C C . LEU A 1 120 ? -2.324 -0.262 22.153 1.00 96.12 120 LEU A C 1
ATOM 906 O O . LEU A 1 120 ? -1.474 -0.663 21.364 1.00 96.12 120 LEU A O 1
ATOM 910 N N . LEU A 1 121 ? -3.604 -0.639 22.078 1.00 96.38 121 LEU A N 1
ATOM 911 C CA . LEU A 1 121 ? -4.106 -1.537 21.035 1.00 96.38 121 LEU A CA 1
ATOM 912 C C . LEU A 1 121 ? -4.030 -0.902 19.641 1.00 96.38 121 LEU A C 1
ATOM 914 O O . LEU A 1 121 ? -3.651 -1.587 18.696 1.00 96.38 121 LEU A O 1
ATOM 918 N N . LEU A 1 122 ? -4.345 0.391 19.508 1.00 93.38 122 LEU A N 1
ATOM 919 C CA . LEU A 1 122 ? -4.197 1.119 18.246 1.00 93.38 122 LEU A CA 1
ATOM 920 C C . LEU A 1 122 ? -2.727 1.178 17.814 1.00 93.38 122 LEU A C 1
ATOM 922 O O . LEU A 1 122 ? -2.414 0.871 16.668 1.00 93.38 122 LEU A O 1
ATOM 926 N N . THR A 1 123 ? -1.817 1.508 18.730 1.00 93.25 123 THR A N 1
ATOM 927 C CA . THR A 1 123 ? -0.377 1.514 18.452 1.00 93.25 123 THR A CA 1
ATOM 928 C C . THR A 1 123 ? 0.112 0.125 18.054 1.00 93.25 123 THR A C 1
ATOM 930 O O . THR A 1 123 ? 0.806 -0.006 17.052 1.00 93.25 123 THR A O 1
ATOM 933 N N . ALA A 1 124 ? -0.289 -0.925 18.778 1.00 94.88 124 ALA A N 1
ATOM 934 C CA . ALA A 1 124 ? 0.058 -2.302 18.436 1.00 94.88 124 ALA A CA 1
ATOM 935 C C . ALA A 1 124 ? -0.482 -2.704 17.053 1.00 94.88 124 ALA A C 1
ATOM 937 O O . ALA A 1 124 ? 0.223 -3.356 16.288 1.00 94.88 124 ALA A O 1
ATOM 938 N N . PHE A 1 125 ? -1.699 -2.276 16.708 1.00 93.75 125 PHE A N 1
ATOM 939 C CA . PHE A 1 125 ? -2.285 -2.482 15.386 1.00 93.75 125 PHE A CA 1
ATOM 940 C C . PHE A 1 125 ? -1.473 -1.788 14.283 1.00 93.75 125 PHE A C 1
ATOM 942 O O . PHE A 1 125 ? -1.177 -2.418 13.271 1.00 93.75 125 PHE A O 1
ATOM 949 N N . LEU A 1 126 ? -1.093 -0.520 14.470 1.00 91.31 126 LEU A N 1
ATOM 950 C CA . LEU A 1 126 ? -0.324 0.245 13.481 1.00 91.31 126 LEU A CA 1
ATOM 951 C C . LEU A 1 126 ? 1.089 -0.322 13.304 1.00 91.31 126 LEU A C 1
ATOM 953 O O . LEU A 1 126 ? 1.516 -0.570 12.180 1.00 91.31 126 LEU A O 1
ATOM 957 N N . VAL A 1 127 ? 1.790 -0.580 14.412 1.00 90.38 127 VAL A N 1
ATOM 958 C CA . VAL A 1 127 ? 3.134 -1.174 14.392 1.00 90.38 127 VAL A CA 1
ATOM 959 C C . VAL A 1 127 ? 3.085 -2.561 13.763 1.00 90.38 127 VAL A C 1
ATOM 961 O O . VAL A 1 127 ? 3.882 -2.845 12.877 1.00 90.38 127 VAL A O 1
ATOM 964 N N . GLY A 1 128 ? 2.119 -3.399 14.155 1.00 92.31 128 GLY A N 1
ATOM 965 C CA . GLY A 1 128 ? 1.922 -4.728 13.578 1.00 92.31 128 GLY A CA 1
ATOM 966 C C . GLY A 1 128 ? 1.736 -4.689 12.061 1.00 92.31 128 GLY A C 1
ATOM 967 O O . GLY A 1 128 ? 2.401 -5.439 11.352 1.00 92.31 128 GLY A O 1
ATOM 968 N N . GLY A 1 129 ? 0.905 -3.771 11.558 1.00 90.19 129 GLY A N 1
ATOM 969 C CA . GLY A 1 129 ? 0.693 -3.592 10.120 1.00 90.19 129 GLY A CA 1
ATOM 970 C C . GLY A 1 129 ? 1.925 -3.093 9.361 1.00 90.19 129 GLY A C 1
ATOM 971 O O . GLY A 1 129 ? 2.114 -3.471 8.206 1.00 90.19 129 GLY A O 1
ATOM 972 N N . ALA A 1 130 ? 2.771 -2.287 10.008 1.00 85.75 130 ALA A N 1
ATOM 973 C CA . ALA A 1 130 ? 3.995 -1.751 9.414 1.00 85.75 130 ALA A CA 1
ATOM 974 C C . ALA A 1 130 ? 5.148 -2.769 9.365 1.00 85.75 130 ALA A C 1
ATOM 976 O O . ALA A 1 130 ? 5.948 -2.739 8.436 1.00 85.75 130 ALA A O 1
ATOM 977 N N . VAL A 1 131 ? 5.255 -3.663 10.356 1.00 85.06 131 VAL A N 1
ATOM 978 C CA . VAL A 1 131 ? 6.402 -4.589 10.471 1.00 85.06 131 VAL A CA 1
ATOM 979 C C . VAL A 1 131 ? 6.124 -5.990 9.930 1.00 85.06 131 VAL A C 1
ATOM 981 O O . VAL A 1 131 ? 7.058 -6.736 9.626 1.00 85.06 131 VAL A O 1
ATOM 984 N N . TRP A 1 132 ? 4.857 -6.396 9.837 1.00 88.06 132 TRP A N 1
ATOM 985 C CA . TRP A 1 132 ? 4.521 -7.753 9.423 1.00 88.06 132 TRP A CA 1
ATOM 986 C C . TRP A 1 132 ? 4.559 -7.903 7.897 1.00 88.06 132 TRP A C 1
ATOM 988 O O . TRP A 1 132 ? 3.733 -7.353 7.170 1.00 88.06 132 TRP A O 1
ATOM 998 N N . HIS A 1 133 ? 5.463 -8.768 7.430 1.00 83.69 133 HIS A N 1
ATOM 999 C CA . HIS A 1 133 ? 5.454 -9.387 6.102 1.00 83.69 133 HIS A CA 1
ATOM 1000 C C . HIS A 1 133 ? 4.224 -10.296 5.914 1.00 83.69 133 HIS A C 1
ATOM 1002 O O . HIS A 1 133 ? 4.297 -11.521 6.040 1.00 83.69 133 HIS A O 1
ATOM 1008 N N . ARG A 1 134 ? 3.061 -9.685 5.693 1.00 86.12 134 ARG A N 1
ATOM 1009 C CA . ARG A 1 134 ? 1.788 -10.386 5.493 1.00 86.12 134 ARG A CA 1
ATOM 1010 C C . ARG A 1 134 ? 1.723 -11.064 4.114 1.00 86.12 134 ARG A C 1
ATOM 1012 O O . ARG A 1 134 ? 2.388 -10.605 3.183 1.00 86.12 134 ARG A O 1
ATOM 1019 N N . PRO A 1 135 ? 0.929 -12.143 3.955 1.00 89.88 135 PRO A N 1
ATOM 1020 C CA . PRO A 1 135 ? 0.615 -12.676 2.634 1.00 89.88 135 PRO A CA 1
ATOM 1021 C C . PRO A 1 135 ? 0.004 -11.567 1.783 1.00 89.88 135 PRO A C 1
ATOM 1023 O O . PRO A 1 135 ? -0.846 -10.833 2.277 1.00 89.88 135 PRO A O 1
ATOM 1026 N N . MET A 1 136 ? 0.420 -11.458 0.529 1.00 86.56 136 MET A N 1
ATOM 1027 C CA . MET A 1 136 ? -0.110 -10.459 -0.389 1.00 86.56 136 MET A CA 1
ATOM 1028 C C . MET A 1 136 ? -0.964 -11.124 -1.461 1.00 86.56 136 MET A C 1
ATOM 1030 O O . MET A 1 136 ? -0.791 -12.308 -1.758 1.00 86.56 136 MET A O 1
ATOM 1034 N N . LEU A 1 137 ? -1.899 -10.359 -2.018 1.00 92.50 137 LEU A N 1
ATOM 1035 C CA . LEU A 1 137 ? -2.568 -10.719 -3.260 1.00 92.50 137 LEU A CA 1
ATOM 1036 C C . LEU A 1 137 ? -1.526 -10.766 -4.383 1.00 92.50 137 LEU A C 1
ATOM 1038 O O . LEU A 1 137 ? -0.638 -9.918 -4.425 1.00 92.50 137 LEU A O 1
ATOM 1042 N N . ALA A 1 138 ? -1.633 -11.750 -5.270 1.00 94.88 138 ALA A N 1
ATOM 1043 C CA . ALA A 1 138 ? -0.727 -11.888 -6.405 1.00 94.88 138 ALA A CA 1
ATOM 1044 C C . ALA A 1 138 ? -1.505 -11.837 -7.715 1.00 94.88 138 ALA A C 1
ATOM 1046 O O . ALA A 1 138 ? -2.566 -12.455 -7.821 1.00 94.88 138 ALA A O 1
ATOM 1047 N N . LEU A 1 139 ? -0.990 -11.129 -8.713 1.00 95.31 139 LEU A N 1
ATOM 1048 C CA . LEU A 1 139 ? -1.542 -11.146 -10.056 1.00 95.31 139 LEU A CA 1
ATOM 1049 C C . LEU A 1 139 ? -1.264 -12.504 -10.713 1.00 95.31 139 LEU A C 1
ATOM 1051 O O . LEU A 1 139 ? -0.202 -13.098 -10.544 1.00 95.31 139 LEU A O 1
ATOM 1055 N N . THR A 1 140 ? -2.241 -13.043 -11.430 1.00 95.62 140 THR A N 1
ATOM 1056 C CA . THR A 1 140 ? -2.091 -14.311 -12.149 1.00 95.62 140 THR A CA 1
ATOM 1057 C C . THR A 1 140 ? -2.999 -14.353 -13.372 1.00 95.62 140 THR A C 1
ATOM 1059 O O . THR A 1 140 ? -4.002 -13.642 -13.428 1.00 95.62 140 THR A O 1
ATOM 1062 N N . GLY A 1 141 ? -2.668 -15.221 -14.331 1.00 94.56 141 GLY A N 1
ATOM 1063 C CA . GLY A 1 141 ? -3.456 -15.429 -15.546 1.00 94.56 141 GLY A CA 1
ATOM 1064 C C . GLY A 1 141 ? -3.187 -14.424 -16.669 1.00 94.56 141 GLY A C 1
ATOM 1065 O O . GLY A 1 141 ? -4.031 -14.270 -17.552 1.00 94.56 141 GLY A O 1
ATOM 1066 N N . ALA A 1 142 ? -2.027 -13.761 -16.644 1.00 93.38 142 ALA A N 1
ATOM 1067 C CA . ALA A 1 142 ? -1.485 -13.089 -17.823 1.00 93.38 142 ALA A CA 1
ATOM 1068 C C . ALA A 1 142 ? -1.206 -14.115 -18.944 1.00 93.38 142 ALA A C 1
ATOM 1070 O O . ALA A 1 142 ? -0.873 -15.270 -18.655 1.00 93.38 142 ALA A O 1
ATOM 1071 N N . ASP A 1 143 ? -1.384 -13.716 -20.210 1.00 92.00 143 ASP A N 1
ATOM 1072 C CA . ASP A 1 143 ? -0.975 -14.536 -21.359 1.00 92.00 143 ASP A CA 1
ATOM 1073 C C . ASP A 1 143 ? 0.555 -14.717 -21.302 1.00 92.00 143 ASP A C 1
ATOM 1075 O O . ASP A 1 143 ? 1.255 -13.755 -20.996 1.00 92.00 143 ASP A O 1
ATOM 1079 N N . PRO A 1 144 ? 1.114 -15.905 -21.598 1.00 89.19 144 PRO A N 1
ATOM 1080 C CA . PRO A 1 144 ? 2.567 -16.111 -21.601 1.00 89.19 144 PRO A CA 1
ATOM 1081 C C . PRO A 1 144 ? 3.356 -15.208 -22.564 1.00 89.19 144 PRO A C 1
ATOM 1083 O O . PRO A 1 144 ? 4.584 -15.192 -22.512 1.00 89.19 144 PRO A O 1
ATOM 1086 N N . ARG A 1 145 ? 2.677 -14.525 -23.492 1.00 92.50 145 ARG A N 1
ATOM 1087 C CA . ARG A 1 145 ? 3.265 -13.542 -24.414 1.00 92.50 145 ARG A CA 1
ATOM 1088 C C . ARG A 1 145 ? 3.212 -12.110 -23.877 1.00 92.50 145 ARG A C 1
ATOM 1090 O O . ARG A 1 145 ? 3.843 -11.240 -24.473 1.00 92.50 145 ARG A O 1
ATOM 1097 N N . ASP A 1 146 ? 2.477 -11.878 -22.796 1.00 92.06 146 ASP A N 1
ATOM 1098 C CA . ASP A 1 146 ? 2.396 -10.590 -22.118 1.00 92.06 146 ASP A CA 1
ATOM 1099 C C . ASP A 1 146 ? 3.437 -10.520 -20.992 1.00 92.06 146 ASP A C 1
ATOM 1101 O O . ASP A 1 146 ? 3.892 -11.541 -20.476 1.00 92.06 146 ASP A O 1
ATOM 1105 N N . MET A 1 147 ? 3.800 -9.301 -20.593 1.00 92.50 147 MET A N 1
ATOM 1106 C CA . MET A 1 147 ? 4.626 -9.055 -19.410 1.00 92.50 147 MET A CA 1
ATOM 1107 C C . MET A 1 147 ? 3.846 -8.240 -18.387 1.00 92.50 147 MET A C 1
ATOM 1109 O O . MET A 1 147 ? 3.269 -7.199 -18.712 1.00 92.50 147 MET A O 1
ATOM 1113 N N . VAL A 1 148 ? 3.888 -8.678 -17.135 1.00 95.12 148 VAL A N 1
ATOM 1114 C CA . VAL A 1 148 ? 3.371 -7.937 -15.989 1.00 95.12 148 VAL A CA 1
ATOM 1115 C C . VAL A 1 148 ? 4.505 -7.113 -15.391 1.00 95.12 148 VAL A C 1
ATOM 1117 O O . VAL A 1 148 ? 5.464 -7.655 -14.839 1.00 95.12 148 VAL A O 1
ATOM 1120 N N . VAL A 1 149 ? 4.392 -5.790 -15.488 1.00 96.12 149 VAL A N 1
ATOM 1121 C CA . VAL A 1 149 ? 5.453 -4.860 -15.090 1.00 96.12 149 VAL A CA 1
ATOM 1122 C C . VAL A 1 149 ? 4.947 -3.901 -14.021 1.00 96.12 149 VAL A C 1
ATOM 1124 O O . VAL A 1 149 ? 3.895 -3.284 -14.194 1.00 96.12 149 VAL A O 1
ATOM 1127 N N . ASP A 1 150 ? 5.705 -3.762 -12.935 1.00 96.50 150 ASP A N 1
ATOM 1128 C CA . ASP A 1 150 ? 5.560 -2.634 -12.016 1.00 96.50 150 ASP A CA 1
ATOM 1129 C C . ASP A 1 150 ? 6.475 -1.495 -12.479 1.00 96.50 150 ASP A C 1
ATOM 1131 O O . ASP A 1 150 ? 7.671 -1.691 -12.700 1.00 96.50 150 ASP A O 1
ATOM 1135 N N . PHE A 1 151 ? 5.917 -0.303 -12.663 1.00 96.81 151 PHE A N 1
ATOM 1136 C CA . PHE A 1 151 ? 6.658 0.858 -13.155 1.00 96.81 151 PHE A CA 1
ATOM 1137 C C . PHE A 1 151 ? 7.259 1.712 -12.039 1.00 96.81 151 PHE A C 1
ATOM 1139 O O . PHE A 1 151 ? 7.933 2.696 -12.349 1.00 96.81 151 PHE A O 1
ATOM 1146 N N . HIS A 1 152 ? 7.002 1.393 -10.768 1.00 96.81 152 HIS A N 1
ATOM 1147 C CA . HIS A 1 152 ? 7.385 2.286 -9.687 1.00 96.81 152 HIS A CA 1
ATOM 1148 C C . HIS A 1 152 ? 7.606 1.576 -8.353 1.00 96.81 152 HIS A C 1
ATOM 1150 O O . HIS A 1 152 ? 6.666 1.176 -7.669 1.00 96.81 152 HIS A O 1
ATOM 1156 N N . SER A 1 153 ? 8.866 1.478 -7.941 1.00 95.31 153 SER A N 1
ATOM 1157 C CA . SER A 1 153 ? 9.237 0.733 -6.748 1.00 95.31 153 SER A CA 1
ATOM 1158 C C . SER A 1 153 ? 10.510 1.277 -6.103 1.00 95.31 153 SER A C 1
ATOM 1160 O O . SER A 1 153 ? 11.453 1.678 -6.782 1.00 95.31 153 SER A O 1
ATOM 1162 N N . HIS A 1 154 ? 10.549 1.242 -4.771 1.00 95.06 154 HIS A N 1
ATOM 1163 C CA . HIS A 1 154 ? 11.657 1.743 -3.960 1.00 95.06 154 HIS A CA 1
ATOM 1164 C C . HIS A 1 154 ? 12.393 0.622 -3.230 1.00 95.06 154 HIS A C 1
ATOM 1166 O O . HIS A 1 154 ? 11.818 -0.394 -2.822 1.00 95.06 154 HIS A O 1
ATOM 1172 N N . THR A 1 155 ? 13.681 0.847 -3.011 1.00 94.12 155 THR A N 1
ATOM 1173 C CA . THR A 1 155 ? 14.579 0.011 -2.222 1.00 94.12 155 THR A CA 1
ATOM 1174 C C . THR A 1 155 ? 15.178 0.812 -1.068 1.00 94.12 155 THR A C 1
ATOM 1176 O O . THR A 1 155 ? 14.906 1.996 -0.866 1.00 94.12 155 THR A O 1
ATOM 1179 N N . ASN A 1 156 ? 16.019 0.156 -0.275 1.00 93.62 156 ASN A N 1
ATOM 1180 C CA . ASN A 1 156 ? 16.686 0.742 0.878 1.00 93.62 156 ASN A CA 1
ATOM 1181 C C . ASN A 1 156 ? 17.726 1.830 0.567 1.00 93.62 156 ASN A C 1
ATOM 1183 O O . ASN A 1 156 ? 18.253 2.403 1.521 1.00 93.62 156 ASN A O 1
ATOM 1187 N N . VAL A 1 157 ? 18.013 2.145 -0.700 1.00 93.00 157 VAL A N 1
ATOM 1188 C CA . VAL A 1 157 ? 18.837 3.318 -1.051 1.00 93.00 157 VAL A CA 1
ATOM 1189 C C . VAL A 1 157 ? 18.005 4.606 -1.133 1.00 93.00 157 VAL A C 1
ATOM 1191 O O . VAL A 1 157 ? 18.529 5.701 -0.904 1.00 93.00 157 VAL A O 1
ATOM 1194 N N . SER A 1 158 ? 16.692 4.491 -1.356 1.00 93.19 158 SER A N 1
ATOM 1195 C CA . SER A 1 158 ? 15.769 5.624 -1.354 1.00 93.19 158 SER A CA 1
ATOM 1196 C C . SER A 1 158 ? 15.574 6.215 0.048 1.00 93.19 158 SER A C 1
ATOM 1198 O O . SER A 1 158 ? 15.667 5.537 1.078 1.00 93.19 158 SER A O 1
ATOM 1200 N N . HIS A 1 159 ? 15.322 7.525 0.119 1.00 92.12 159 HIS A N 1
ATOM 1201 C CA . HIS A 1 159 ? 15.268 8.247 1.394 1.00 92.12 159 HIS A CA 1
ATOM 1202 C C . HIS A 1 159 ? 14.068 7.884 2.280 1.00 92.12 159 HIS A C 1
ATOM 1204 O O . HIS A 1 159 ? 14.156 8.022 3.502 1.00 92.12 159 HIS A O 1
ATOM 1210 N N . ASP A 1 160 ? 12.985 7.414 1.672 1.00 89.00 160 ASP A N 1
ATOM 1211 C CA . ASP A 1 160 ? 11.749 6.963 2.306 1.00 89.00 160 ASP A CA 1
ATOM 1212 C C . ASP A 1 160 ? 11.861 5.544 2.895 1.00 89.00 160 ASP A C 1
ATOM 1214 O O . ASP A 1 160 ? 11.055 5.175 3.747 1.00 89.00 160 ASP A O 1
ATOM 1218 N N . VAL A 1 161 ? 12.908 4.783 2.545 1.00 89.81 161 VAL A N 1
ATOM 1219 C CA . VAL A 1 161 ? 13.165 3.437 3.089 1.00 89.81 161 VAL A CA 1
ATOM 1220 C C . VAL A 1 161 ? 14.411 3.394 3.978 1.00 89.81 161 VAL A C 1
ATOM 1222 O O . VAL A 1 161 ? 14.361 2.793 5.057 1.00 89.81 161 VAL A O 1
ATOM 1225 N N . ARG A 1 162 ? 15.517 4.043 3.580 1.00 90.75 162 ARG A N 1
ATOM 1226 C CA . ARG A 1 162 ? 16.867 3.858 4.164 1.00 90.75 162 ARG A CA 1
ATOM 1227 C C . ARG A 1 162 ? 16.957 3.997 5.686 1.00 90.75 162 ARG A C 1
ATOM 1229 O O . ARG A 1 162 ? 17.722 3.287 6.333 1.00 90.75 162 ARG A O 1
ATOM 1236 N N . ASN A 1 163 ? 16.149 4.883 6.269 1.00 90.25 163 ASN A N 1
ATOM 1237 C CA . ASN A 1 163 ? 16.158 5.199 7.703 1.00 90.25 163 ASN A CA 1
ATOM 1238 C C . ASN A 1 163 ? 14.948 4.625 8.456 1.00 90.25 163 ASN A C 1
ATOM 1240 O O . ASN A 1 163 ? 14.618 5.078 9.551 1.00 90.25 163 ASN A O 1
ATOM 1244 N N . THR A 1 164 ? 14.268 3.642 7.872 1.00 88.69 164 THR A N 1
ATOM 1245 C CA . THR A 1 164 ? 13.074 3.027 8.456 1.00 88.69 164 THR A CA 1
ATOM 1246 C C . THR A 1 164 ? 13.363 1.619 8.977 1.00 88.69 164 THR A C 1
ATOM 1248 O O . THR A 1 164 ? 14.444 1.052 8.790 1.00 88.69 164 THR A O 1
ATOM 1251 N N . LEU A 1 165 ? 12.356 1.007 9.604 1.00 86.88 165 LEU A N 1
ATOM 1252 C CA . LEU A 1 165 ? 12.391 -0.410 9.978 1.00 86.88 165 LEU A CA 1
ATOM 1253 C C . LEU A 1 165 ? 12.521 -1.342 8.756 1.00 86.88 165 LEU A C 1
ATOM 1255 O O . LEU A 1 165 ? 12.904 -2.498 8.918 1.00 86.88 165 LEU A O 1
ATOM 1259 N N . MET A 1 166 ? 12.259 -0.840 7.543 1.00 85.56 166 MET A N 1
ATOM 1260 C CA . MET A 1 166 ? 12.356 -1.574 6.280 1.00 85.56 166 MET A CA 1
ATOM 1261 C C . MET A 1 166 ? 13.719 -1.428 5.586 1.00 85.56 166 MET A C 1
ATOM 1263 O O . MET A 1 166 ? 13.857 -1.821 4.436 1.00 85.56 166 MET A O 1
ATOM 1267 N N . ARG A 1 167 ? 14.768 -0.944 6.265 1.00 89.06 167 ARG A N 1
ATOM 1268 C CA . ARG A 1 167 ? 16.133 -0.811 5.700 1.00 89.06 167 ARG A CA 1
ATOM 1269 C C . ARG A 1 167 ? 16.741 -2.092 5.093 1.00 89.06 167 ARG A C 1
ATOM 1271 O O . ARG A 1 167 ? 17.740 -2.018 4.389 1.00 89.06 167 ARG A O 1
ATOM 1278 N N . GLY A 1 168 ? 16.182 -3.266 5.399 1.00 88.88 168 GLY A N 1
ATOM 1279 C CA . GLY A 1 168 ? 16.555 -4.547 4.784 1.00 88.88 168 GLY A CA 1
ATOM 1280 C C . GLY A 1 168 ? 15.869 -4.826 3.439 1.00 88.88 168 GLY A C 1
ATOM 1281 O O . GLY A 1 168 ? 16.062 -5.900 2.876 1.00 88.88 168 GLY A O 1
ATOM 1282 N N . PHE A 1 169 ? 15.043 -3.904 2.942 1.00 91.00 169 PHE A N 1
ATOM 1283 C CA . PHE A 1 169 ? 14.348 -4.006 1.662 1.00 91.00 169 PHE A CA 1
ATOM 1284 C C . PHE A 1 169 ? 15.263 -3.556 0.510 1.00 91.00 169 PHE A C 1
ATOM 1286 O O . PHE A 1 169 ? 15.029 -2.541 -0.137 1.00 91.00 169 PHE A O 1
ATOM 1293 N N . ASP A 1 170 ? 16.360 -4.289 0.319 1.00 91.12 170 ASP A N 1
ATOM 1294 C CA . ASP A 1 170 ? 17.285 -4.113 -0.806 1.00 91.12 170 ASP A CA 1
ATOM 1295 C C . ASP A 1 170 ? 16.668 -4.568 -2.143 1.00 91.12 170 ASP A C 1
ATOM 1297 O O . ASP A 1 170 ? 15.575 -5.140 -2.181 1.00 91.12 170 ASP A O 1
ATOM 1301 N N . THR A 1 171 ? 17.382 -4.355 -3.252 1.00 90.62 171 THR A N 1
ATOM 1302 C CA . THR A 1 171 ? 16.953 -4.770 -4.600 1.00 90.62 171 THR A CA 1
ATOM 1303 C C . THR A 1 171 ? 16.575 -6.253 -4.655 1.00 90.62 171 THR A C 1
ATOM 1305 O O . THR A 1 171 ? 15.563 -6.620 -5.247 1.00 90.62 171 THR A O 1
ATOM 1308 N N . LYS A 1 172 ? 17.308 -7.135 -3.962 1.00 90.19 172 LYS A N 1
ATOM 1309 C CA . LYS A 1 172 ? 16.994 -8.571 -3.947 1.00 90.19 172 LYS A CA 1
ATOM 1310 C C . LYS A 1 172 ? 15.685 -8.853 -3.202 1.00 90.19 172 LYS A C 1
ATOM 1312 O O . LYS A 1 172 ? 14.892 -9.693 -3.628 1.00 90.19 172 LYS A O 1
ATOM 1317 N N . ALA A 1 173 ? 15.461 -8.219 -2.054 1.00 91.12 173 ALA A N 1
ATOM 1318 C CA . ALA A 1 173 ? 14.229 -8.339 -1.278 1.00 91.12 173 ALA A CA 1
ATOM 1319 C C . ALA A 1 173 ? 13.026 -7.786 -2.047 1.00 91.12 173 ALA A C 1
ATOM 1321 O O . ALA A 1 173 ? 11.959 -8.408 -2.026 1.00 91.12 173 ALA A O 1
ATOM 1322 N N . ASN A 1 174 ? 13.240 -6.683 -2.760 1.00 93.00 174 ASN A N 1
ATOM 1323 C CA . ASN A 1 174 ? 12.279 -6.055 -3.643 1.00 93.00 174 ASN A CA 1
ATOM 1324 C C . ASN A 1 174 ? 11.855 -6.999 -4.782 1.00 93.00 174 ASN A C 1
ATOM 1326 O O . ASN A 1 174 ? 10.667 -7.293 -4.918 1.00 93.00 174 ASN A O 1
ATOM 1330 N N . LEU A 1 175 ? 12.805 -7.587 -5.515 1.00 92.69 175 LEU A N 1
ATOM 1331 C CA . LEU A 1 175 ? 12.499 -8.554 -6.577 1.00 92.69 175 LEU A CA 1
ATOM 1332 C C . LEU A 1 175 ? 11.789 -9.796 -6.040 1.00 92.69 175 LEU A C 1
ATOM 1334 O O . LEU A 1 175 ? 10.772 -10.206 -6.588 1.00 92.69 175 LEU A O 1
ATOM 1338 N N . ARG A 1 176 ? 12.231 -10.353 -4.902 1.00 92.12 176 ARG A N 1
ATOM 1339 C CA . ARG A 1 176 ? 11.516 -11.477 -4.266 1.00 92.12 176 ARG A CA 1
ATOM 1340 C C . ARG A 1 176 ? 10.068 -11.123 -3.933 1.00 92.12 176 ARG A C 1
ATOM 1342 O O . ARG A 1 176 ? 9.214 -12.009 -3.948 1.00 92.12 176 ARG A O 1
ATOM 1349 N N . TRP A 1 177 ? 9.796 -9.882 -3.534 1.00 92.56 177 TRP A N 1
ATOM 1350 C CA . TRP A 1 177 ? 8.437 -9.417 -3.266 1.00 92.56 177 TRP A CA 1
ATOM 1351 C C . TRP A 1 177 ? 7.615 -9.332 -4.558 1.00 92.56 177 TRP A C 1
ATOM 1353 O O . TRP A 1 177 ? 6.539 -9.927 -4.592 1.00 92.56 177 TRP A O 1
ATOM 1363 N N . HIS A 1 178 ? 8.159 -8.737 -5.624 1.00 95.31 178 HIS A N 1
ATOM 1364 C CA . HIS A 1 178 ? 7.512 -8.633 -6.940 1.00 95.31 178 HIS A CA 1
ATOM 1365 C C . HIS A 1 178 ? 7.219 -10.001 -7.566 1.00 95.31 178 HIS A C 1
ATOM 1367 O O . HIS A 1 178 ? 6.095 -10.250 -7.997 1.00 95.31 178 HIS A O 1
ATOM 1373 N N . THR A 1 179 ? 8.166 -10.940 -7.503 1.00 94.25 179 THR A N 1
ATOM 1374 C CA . THR A 1 179 ? 7.964 -12.321 -7.971 1.00 94.25 179 THR A CA 1
ATOM 1375 C C . THR A 1 179 ? 6.776 -12.980 -7.268 1.00 94.25 179 THR A C 1
ATOM 1377 O O . THR A 1 179 ? 5.919 -13.587 -7.903 1.00 94.25 179 THR A O 1
ATOM 1380 N N . ARG A 1 180 ? 6.672 -12.842 -5.936 1.00 93.50 180 ARG A N 1
ATOM 1381 C CA . ARG A 1 180 ? 5.532 -13.393 -5.175 1.00 93.50 180 ARG A CA 1
ATOM 1382 C C . ARG A 1 180 ? 4.216 -12.680 -5.473 1.00 93.50 180 ARG A C 1
ATOM 1384 O O . ARG A 1 180 ? 3.162 -13.263 -5.245 1.00 93.50 180 ARG A O 1
ATOM 1391 N N . ALA A 1 181 ? 4.288 -11.435 -5.924 1.00 94.25 181 ALA A N 1
ATOM 1392 C CA . ALA A 1 181 ? 3.153 -10.614 -6.309 1.00 94.25 181 ALA A CA 1
ATOM 1393 C C . ALA A 1 181 ? 2.684 -10.879 -7.750 1.00 94.25 181 ALA A C 1
ATOM 1395 O O . ALA A 1 181 ? 1.629 -10.378 -8.128 1.00 94.25 181 ALA A O 1
ATOM 1396 N N . GLY A 1 182 ? 3.414 -11.691 -8.523 1.00 95.06 182 GLY A N 1
ATOM 1397 C CA . GLY A 1 182 ? 3.058 -12.051 -9.896 1.00 95.06 182 GLY A CA 1
ATOM 1398 C C . GLY A 1 182 ? 3.550 -11.071 -10.962 1.00 95.06 182 GLY A C 1
ATOM 1399 O O . GLY A 1 182 ? 2.960 -11.029 -12.036 1.00 95.06 182 GLY A O 1
ATOM 1400 N N . PHE A 1 183 ? 4.587 -10.281 -10.666 1.00 95.81 183 PHE A N 1
ATOM 1401 C CA . PHE A 1 183 ? 5.260 -9.436 -11.656 1.00 95.81 183 PHE A CA 1
ATOM 1402 C C . PHE A 1 183 ? 6.428 -10.173 -12.313 1.00 95.81 183 PHE A C 1
ATOM 1404 O O . PHE A 1 183 ? 7.176 -10.888 -11.641 1.00 95.81 183 PHE A O 1
ATOM 1411 N N . ASP A 1 184 ? 6.619 -9.920 -13.606 1.00 94.62 184 ASP A N 1
ATOM 1412 C CA . ASP A 1 184 ? 7.756 -10.392 -14.401 1.00 94.62 184 ASP A CA 1
ATOM 1413 C C . ASP A 1 184 ? 8.922 -9.396 -14.367 1.00 94.62 184 ASP A C 1
ATOM 1415 O O . ASP A 1 184 ? 10.086 -9.778 -14.497 1.00 94.62 184 ASP A O 1
ATOM 1419 N N . ALA A 1 185 ? 8.626 -8.109 -14.175 1.00 94.25 185 ALA A N 1
ATOM 1420 C CA . ALA A 1 185 ? 9.624 -7.056 -14.049 1.00 94.25 185 ALA A CA 1
ATOM 1421 C C . ALA A 1 185 ? 9.153 -5.926 -13.126 1.00 94.25 185 ALA A C 1
ATOM 1423 O O . ALA A 1 185 ? 7.954 -5.692 -12.965 1.00 94.25 185 ALA A O 1
ATOM 1424 N N . ALA A 1 186 ? 10.111 -5.212 -12.542 1.00 95.06 186 ALA A N 1
ATOM 1425 C CA . ALA A 1 186 ? 9.864 -4.031 -11.730 1.00 95.06 186 ALA A CA 1
ATOM 1426 C C . ALA A 1 186 ? 10.915 -2.959 -12.019 1.00 95.06 186 ALA A C 1
ATOM 1428 O O . ALA A 1 186 ? 12.119 -3.218 -11.937 1.00 95.06 186 ALA A O 1
ATOM 1429 N N . PHE A 1 187 ? 10.464 -1.748 -12.331 1.00 95.06 187 PHE A N 1
ATOM 1430 C CA . PHE A 1 187 ? 11.323 -0.575 -12.383 1.00 95.06 187 PHE A CA 1
ATOM 1431 C C . PHE A 1 187 ? 11.649 -0.121 -10.968 1.00 95.06 187 PHE A C 1
ATOM 1433 O O . PHE A 1 187 ? 10.761 0.199 -10.180 1.00 95.06 187 PHE A O 1
ATOM 1440 N N . ILE A 1 188 ? 12.939 -0.089 -10.653 1.00 94.56 188 ILE A N 1
ATOM 1441 C CA . ILE A 1 188 ? 13.416 0.457 -9.390 1.00 94.56 188 ILE A CA 1
ATOM 1442 C C . ILE A 1 188 ? 13.677 1.941 -9.604 1.00 94.56 188 ILE A C 1
ATOM 1444 O O . ILE A 1 188 ? 14.525 2.323 -10.406 1.00 94.56 188 ILE A O 1
ATOM 1448 N N . THR A 1 189 ? 12.911 2.763 -8.907 1.00 95.50 189 THR A N 1
ATOM 1449 C CA . THR A 1 189 ? 12.788 4.203 -9.124 1.00 95.50 189 THR A CA 1
ATOM 1450 C C . THR A 1 189 ? 13.097 4.939 -7.829 1.00 95.50 189 THR A C 1
ATOM 1452 O O . THR A 1 189 ? 12.326 5.777 -7.378 1.00 95.50 189 THR A O 1
ATOM 1455 N N . ASP A 1 190 ? 14.222 4.604 -7.198 1.00 94.88 190 ASP A N 1
ATOM 1456 C CA . ASP A 1 190 ? 14.641 5.219 -5.941 1.00 94.88 190 ASP A CA 1
ATOM 1457 C C . ASP A 1 190 ? 14.709 6.755 -6.051 1.00 94.88 190 ASP A C 1
ATOM 1459 O O . ASP A 1 190 ? 15.074 7.322 -7.087 1.00 94.88 190 ASP A O 1
ATOM 1463 N N . HIS A 1 191 ? 14.354 7.451 -4.967 1.00 94.31 191 HIS A N 1
ATOM 1464 C CA . HIS A 1 191 ? 14.227 8.906 -4.984 1.00 94.31 191 HIS A CA 1
ATOM 1465 C C . HIS A 1 191 ? 15.562 9.609 -5.256 1.00 94.31 191 HIS A C 1
ATOM 1467 O O . HIS A 1 191 ? 16.386 9.760 -4.349 1.00 94.31 191 HIS A O 1
ATOM 1473 N N . ASN A 1 192 ? 15.698 10.192 -6.446 1.00 92.25 192 ASN A N 1
ATOM 1474 C CA . ASN A 1 192 ? 16.863 10.962 -6.893 1.00 92.25 192 ASN A CA 1
ATOM 1475 C C . ASN A 1 192 ? 18.180 10.164 -6.860 1.00 92.25 192 ASN A C 1
ATOM 1477 O O . ASN A 1 192 ? 19.241 10.749 -6.649 1.00 92.25 192 ASN A O 1
ATOM 1481 N N . VAL A 1 193 ? 18.096 8.845 -7.032 1.00 89.44 193 VAL A N 1
ATOM 1482 C CA . VAL A 1 193 ? 19.238 7.926 -7.072 1.00 89.44 193 VAL A CA 1
ATOM 1483 C C . VAL A 1 193 ? 19.273 7.293 -8.459 1.00 89.44 193 VAL A C 1
ATOM 1485 O O . VAL A 1 193 ? 18.252 6.815 -8.946 1.00 89.44 193 VAL A O 1
ATOM 1488 N N . VAL A 1 194 ? 20.429 7.326 -9.123 1.00 86.44 194 VAL A N 1
ATOM 1489 C CA . VAL A 1 194 ? 20.590 6.692 -10.441 1.00 86.44 194 VAL A CA 1
ATOM 1490 C C . VAL A 1 194 ? 20.770 5.177 -10.303 1.00 86.44 194 VAL A C 1
ATOM 1492 O O . VAL A 1 194 ? 21.297 4.685 -9.307 1.00 86.44 194 VAL A O 1
ATOM 1495 N N . SER A 1 195 ? 20.387 4.430 -11.340 1.00 78.19 195 SER A N 1
ATOM 1496 C CA . SER A 1 195 ? 20.370 2.955 -11.385 1.00 78.19 195 SER A CA 1
ATOM 1497 C C . SER A 1 195 ? 21.676 2.277 -10.920 1.00 78.19 195 SER A C 1
ATOM 1499 O O . SER A 1 195 ? 21.649 1.210 -10.297 1.00 78.19 195 SER A O 1
ATOM 1501 N N . GLN A 1 196 ? 22.825 2.902 -11.201 1.00 75.19 196 GLN A N 1
ATOM 1502 C CA . GLN A 1 196 ? 24.154 2.417 -10.825 1.00 75.19 196 GLN A CA 1
ATOM 1503 C C . GLN A 1 196 ? 24.349 2.403 -9.304 1.00 75.19 196 GLN A C 1
ATOM 1505 O O . GLN A 1 196 ? 24.942 1.470 -8.765 1.00 75.19 196 GLN A O 1
ATOM 1510 N N . GLU A 1 197 ? 23.806 3.401 -8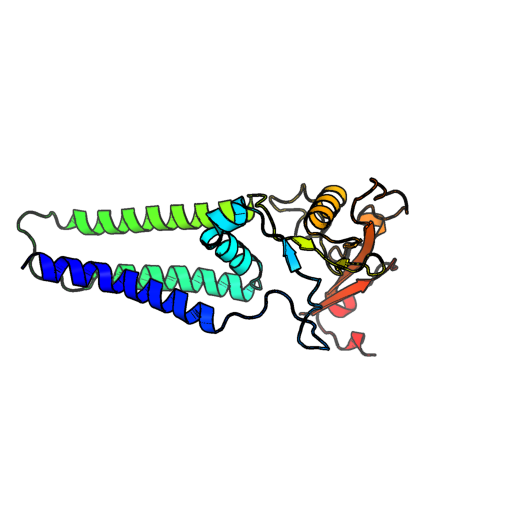.607 1.00 74.69 197 GLU A N 1
ATOM 1511 C CA . GLU A 1 197 ? 23.860 3.525 -7.147 1.00 74.69 197 GLU A CA 1
ATOM 1512 C C . GLU A 1 197 ? 22.864 2.578 -6.457 1.00 74.69 197 GLU A C 1
ATOM 1514 O O . GLU A 1 197 ? 23.150 2.070 -5.373 1.00 74.69 197 GLU A O 1
ATOM 1519 N N . SER A 1 198 ? 21.744 2.256 -7.113 1.00 69.19 198 SER A N 1
ATOM 1520 C CA . SER A 1 198 ? 20.773 1.241 -6.661 1.00 69.19 198 SER A CA 1
ATOM 1521 C C . SER A 1 198 ? 21.235 -0.210 -6.880 1.00 69.19 198 SER A C 1
ATOM 1523 O O . SER A 1 198 ? 20.501 -1.157 -6.586 1.00 69.19 198 SER A O 1
ATOM 1525 N N . GLY A 1 199 ? 22.449 -0.419 -7.406 1.00 68.88 199 GLY A N 1
ATOM 1526 C CA . GLY A 1 199 ? 23.014 -1.753 -7.630 1.00 68.88 199 GLY A CA 1
ATOM 1527 C C . GLY A 1 199 ? 22.400 -2.513 -8.812 1.00 68.88 199 GLY A C 1
ATOM 1528 O O . GLY A 1 199 ? 22.535 -3.731 -8.885 1.00 68.88 199 GLY A O 1
ATOM 1529 N N . ILE A 1 200 ? 21.741 -1.810 -9.742 1.00 72.38 200 ILE A N 1
ATOM 1530 C CA . ILE A 1 200 ? 21.086 -2.377 -10.944 1.00 72.38 200 ILE A CA 1
ATOM 1531 C C . ILE A 1 200 ? 22.033 -2.341 -12.159 1.00 72.38 200 ILE A C 1
ATOM 1533 O O . ILE A 1 200 ? 21.697 -2.785 -13.252 1.00 72.38 200 ILE A O 1
ATOM 1537 N N . GLY A 1 201 ? 23.263 -1.855 -11.962 1.00 55.16 201 GLY A N 1
ATOM 1538 C CA . GLY A 1 201 ? 24.254 -1.561 -13.002 1.00 55.16 201 GLY A CA 1
ATOM 1539 C C . GLY A 1 201 ? 24.838 -2.745 -13.785 1.00 55.16 201 GLY A C 1
ATOM 1540 O O . GLY A 1 201 ? 25.772 -2.541 -14.557 1.00 55.16 201 GLY A O 1
ATOM 1541 N N . SER A 1 202 ? 24.329 -3.969 -13.656 1.00 50.81 202 SER A N 1
ATOM 1542 C CA . SER A 1 202 ? 24.677 -5.045 -14.584 1.00 50.81 202 SER A CA 1
ATOM 1543 C C . SER A 1 202 ? 23.459 -5.907 -14.892 1.00 50.81 202 SER A C 1
ATOM 1545 O O . SER A 1 202 ? 22.671 -6.246 -14.010 1.00 50.81 202 SER A O 1
ATOM 1547 N N . ARG A 1 203 ? 23.333 -6.315 -16.162 1.00 49.38 203 ARG A N 1
ATOM 1548 C CA . ARG A 1 203 ? 22.358 -7.310 -16.656 1.00 49.38 203 ARG A CA 1
ATOM 1549 C C . ARG A 1 203 ? 22.316 -8.610 -15.828 1.00 49.38 203 ARG A C 1
ATOM 1551 O O . ARG A 1 203 ? 21.373 -9.379 -15.977 1.00 49.38 203 ARG A O 1
ATOM 1558 N N . ASP A 1 204 ? 23.297 -8.824 -14.954 1.00 47.16 204 ASP A N 1
ATOM 1559 C CA . ASP A 1 204 ? 23.475 -10.010 -14.121 1.00 47.16 204 ASP A CA 1
ATOM 1560 C C . ASP A 1 204 ? 22.863 -9.888 -12.711 1.00 47.16 204 ASP A C 1
ATOM 1562 O O . ASP A 1 204 ? 22.760 -10.889 -12.004 1.00 47.16 204 ASP A O 1
ATOM 1566 N N . ALA A 1 205 ? 22.415 -8.700 -12.279 1.00 49.50 205 ALA A N 1
ATOM 1567 C CA . ALA A 1 205 ? 21.956 -8.463 -10.902 1.00 49.50 205 ALA A CA 1
ATOM 1568 C C . ALA A 1 205 ? 20.606 -9.126 -10.528 1.00 49.50 205 ALA A C 1
ATOM 1570 O O . ALA A 1 205 ? 20.180 -9.036 -9.376 1.00 49.50 205 ALA A O 1
ATOM 1571 N N . GLY A 1 206 ? 19.928 -9.808 -11.460 1.00 50.69 206 GLY A N 1
ATOM 1572 C CA . GLY A 1 206 ? 18.571 -10.332 -11.245 1.00 50.69 206 GLY A CA 1
ATOM 1573 C C . GLY A 1 206 ? 18.268 -11.718 -11.816 1.00 50.69 206 GLY A C 1
ATOM 1574 O O . GLY A 1 206 ? 17.125 -12.153 -11.730 1.00 50.69 206 GLY A O 1
ATOM 1575 N N . ALA A 1 207 ? 19.240 -12.438 -12.379 1.00 53.31 207 ALA A N 1
ATOM 1576 C CA . ALA A 1 207 ? 18.974 -13.698 -13.079 1.00 53.31 207 ALA A CA 1
ATOM 1577 C C . ALA A 1 207 ? 18.854 -14.926 -12.146 1.00 53.31 207 ALA A C 1
ATOM 1579 O O . ALA A 1 207 ? 19.321 -16.015 -12.484 1.00 53.31 207 ALA A O 1
ATOM 1580 N N . GLU A 1 208 ? 18.219 -14.795 -10.972 1.00 64.75 208 GLU A N 1
ATOM 1581 C CA . GLU A 1 208 ? 17.671 -15.994 -10.324 1.00 64.75 208 GLU A CA 1
ATOM 1582 C C . GLU A 1 208 ? 16.508 -16.479 -11.202 1.00 64.75 208 GLU A C 1
ATOM 1584 O O . GLU A 1 208 ? 15.528 -15.766 -11.415 1.00 64.75 208 GLU A O 1
ATOM 1589 N N . GLN A 1 209 ? 16.653 -17.673 -11.779 1.00 65.06 209 GLN A N 1
ATOM 1590 C CA . GLN A 1 209 ? 15.704 -18.216 -12.747 1.00 65.06 209 GLN A CA 1
ATOM 1591 C C . GLN A 1 209 ? 14.288 -18.263 -12.144 1.00 65.06 209 GLN A C 1
ATOM 1593 O O . GLN A 1 209 ? 14.067 -18.897 -11.114 1.00 65.06 209 GLN A O 1
ATOM 1598 N N . GLY A 1 210 ? 13.335 -17.576 -12.782 1.00 74.00 210 GLY A N 1
ATOM 1599 C CA . GLY A 1 210 ? 11.958 -17.447 -12.290 1.00 74.00 210 GLY A CA 1
ATOM 1600 C C . GLY A 1 210 ? 11.713 -16.287 -11.313 1.00 74.00 210 GLY A C 1
ATOM 1601 O O . GLY A 1 210 ? 10.633 -16.222 -10.732 1.00 74.00 210 GLY A O 1
ATOM 1602 N N . SER A 1 211 ? 12.681 -15.386 -11.116 1.00 85.94 211 SER A N 1
ATOM 1603 C CA . SER A 1 211 ? 12.479 -14.117 -10.410 1.00 85.94 211 SER A CA 1
ATOM 1604 C C . SER A 1 211 ? 12.108 -12.987 -11.373 1.00 85.94 211 SER A C 1
ATOM 1606 O O . SER A 1 211 ? 12.548 -12.975 -12.521 1.00 85.94 211 SER A O 1
ATOM 1608 N N . ALA A 1 212 ? 11.357 -12.006 -10.868 1.00 92.25 212 ALA A N 1
ATOM 1609 C CA . ALA A 1 212 ? 11.138 -10.730 -11.527 1.00 92.25 212 ALA A CA 1
ATOM 1610 C C . ALA A 1 212 ? 12.474 -10.053 -11.866 1.00 92.25 212 ALA A C 1
ATOM 1612 O O . ALA A 1 212 ? 13.440 -10.143 -11.098 1.00 92.25 212 ALA A O 1
ATOM 1613 N N . VAL A 1 213 ? 12.505 -9.350 -12.996 1.00 91.69 213 VAL A N 1
ATOM 1614 C CA . VAL A 1 213 ? 13.670 -8.610 -13.491 1.00 91.69 213 VAL A CA 1
ATOM 1615 C C . VAL A 1 213 ? 13.673 -7.188 -12.927 1.00 91.69 213 VAL A C 1
ATOM 1617 O O . VAL A 1 213 ? 12.650 -6.507 -12.951 1.00 91.69 213 VAL A O 1
ATOM 1620 N N . ALA A 1 214 ? 14.828 -6.716 -12.449 1.00 91.44 214 ALA A N 1
ATOM 1621 C CA . ALA A 1 214 ? 15.009 -5.307 -12.102 1.00 91.44 214 ALA A CA 1
ATOM 1622 C C . ALA A 1 214 ? 15.245 -4.477 -13.368 1.00 91.44 214 ALA A C 1
ATOM 1624 O O . ALA A 1 214 ? 16.198 -4.720 -14.111 1.00 91.44 214 ALA A O 1
ATOM 1625 N N . CYS A 1 215 ? 14.405 -3.471 -13.585 1.00 92.06 215 CYS A N 1
ATOM 1626 C CA . CYS A 1 215 ? 14.575 -2.475 -14.632 1.00 92.06 215 CYS A CA 1
ATOM 1627 C C . CYS A 1 215 ? 15.109 -1.165 -14.022 1.00 92.06 215 CYS A C 1
ATOM 1629 O O . CYS A 1 215 ? 14.656 -0.766 -12.946 1.00 92.06 215 CYS A O 1
ATOM 1631 N N . PRO A 1 216 ? 16.071 -0.489 -14.673 1.00 92.44 216 PRO A N 1
ATOM 1632 C CA . PRO A 1 216 ? 16.605 0.774 -14.178 1.00 92.44 216 PRO A CA 1
ATOM 1633 C C . PRO A 1 216 ? 15.567 1.891 -14.308 1.00 92.44 216 PRO A C 1
ATOM 1635 O O . PRO A 1 216 ? 14.854 1.966 -15.310 1.00 92.44 216 PRO A O 1
ATOM 1638 N N . GLY A 1 217 ? 15.516 2.772 -13.317 1.00 92.50 217 GLY A N 1
ATOM 1639 C CA . GLY A 1 217 ? 14.740 4.002 -13.341 1.00 92.50 217 GLY A CA 1
ATOM 1640 C C . GLY A 1 217 ? 15.166 4.937 -12.213 1.00 92.50 217 GLY A C 1
ATOM 1641 O O . GLY A 1 217 ? 16.066 4.631 -11.431 1.00 92.50 217 GLY A O 1
ATOM 1642 N N . ILE A 1 218 ? 14.519 6.093 -12.142 1.00 93.56 218 ILE A N 1
ATOM 1643 C CA . ILE A 1 218 ? 14.706 7.085 -11.081 1.00 93.56 218 ILE A CA 1
ATOM 1644 C C . ILE A 1 218 ? 13.383 7.803 -10.848 1.00 93.56 218 ILE A C 1
ATOM 1646 O O . ILE A 1 218 ? 12.656 8.112 -11.795 1.00 93.56 218 ILE A O 1
ATOM 1650 N N . GLU A 1 219 ? 13.071 8.103 -9.594 1.00 94.69 219 GLU A N 1
ATOM 1651 C CA . GLU A 1 219 ? 12.011 9.054 -9.281 1.00 94.69 219 GLU A CA 1
ATOM 1652 C C . GLU A 1 219 ? 12.626 10.389 -8.867 1.00 94.69 219 GLU A C 1
ATOM 1654 O O . GLU A 1 219 ? 13.237 10.532 -7.803 1.00 94.69 219 GLU A O 1
ATOM 1659 N N . VAL A 1 220 ? 12.455 11.393 -9.719 1.00 92.94 220 VAL A N 1
ATOM 1660 C CA . VAL A 1 220 ? 12.896 12.760 -9.461 1.00 92.94 220 VAL A CA 1
ATOM 1661 C C . VAL A 1 220 ? 11.860 13.444 -8.578 1.00 92.94 220 VAL A C 1
ATOM 1663 O O . VAL A 1 220 ? 10.706 13.638 -8.968 1.00 92.94 220 VAL A O 1
ATOM 1666 N N . SER A 1 221 ? 12.283 13.833 -7.377 1.00 91.50 221 SER A N 1
ATOM 1667 C CA . SER A 1 221 ? 11.468 14.647 -6.477 1.00 91.50 221 SER A CA 1
ATOM 1668 C C . SER A 1 221 ? 11.553 16.106 -6.916 1.00 91.50 221 SER A C 1
ATOM 1670 O O . SER A 1 221 ? 12.616 16.721 -6.814 1.00 91.50 221 SER A O 1
ATOM 1672 N N . ALA A 1 222 ? 10.432 16.648 -7.377 1.00 89.81 222 ALA A N 1
ATOM 1673 C CA . ALA A 1 222 ? 10.268 18.028 -7.813 1.00 89.81 222 ALA A CA 1
ATOM 1674 C C . ALA A 1 222 ? 9.241 18.759 -6.926 1.00 89.81 222 ALA A C 1
ATOM 1676 O O . ALA A 1 222 ? 8.641 18.190 -6.007 1.00 89.81 222 ALA A O 1
ATOM 1677 N N . TRP A 1 223 ? 9.022 20.049 -7.172 1.00 88.94 223 TRP A N 1
ATOM 1678 C CA . TRP A 1 223 ? 8.127 20.872 -6.368 1.00 88.94 223 TRP A CA 1
ATOM 1679 C C . TRP A 1 223 ? 6.691 20.360 -6.444 1.00 88.94 223 TRP A C 1
ATOM 1681 O O . TRP A 1 223 ? 6.005 20.514 -7.453 1.00 88.94 223 TRP A O 1
ATOM 1691 N N . ARG A 1 224 ? 6.229 19.755 -5.340 1.00 88.06 224 ARG A N 1
ATOM 1692 C CA . ARG A 1 224 ? 4.889 19.155 -5.199 1.00 88.06 224 ARG A CA 1
ATOM 1693 C C . ARG A 1 224 ? 4.566 18.093 -6.260 1.00 88.06 224 ARG A C 1
ATOM 1695 O O . ARG A 1 224 ? 3.394 17.771 -6.448 1.00 88.06 224 ARG A O 1
ATOM 1702 N N . ALA A 1 225 ? 5.584 17.550 -6.919 1.00 88.06 225 ALA A N 1
ATOM 1703 C CA . ALA A 1 225 ? 5.449 16.557 -7.969 1.00 88.06 225 ALA A CA 1
ATOM 1704 C C . ALA A 1 225 ? 6.586 15.546 -7.894 1.00 88.06 225 ALA A C 1
ATOM 1706 O O . ALA A 1 225 ? 7.680 15.831 -7.413 1.00 88.06 225 ALA A O 1
ATOM 1707 N N . HIS A 1 226 ? 6.294 14.349 -8.368 1.00 91.56 226 HIS A N 1
ATOM 1708 C CA . HIS A 1 226 ? 7.230 13.248 -8.431 1.00 91.56 226 HIS A CA 1
ATOM 1709 C C . HIS A 1 226 ? 7.193 12.713 -9.859 1.00 91.56 226 HIS A C 1
ATOM 1711 O O . HIS A 1 226 ? 6.112 12.439 -10.386 1.00 91.56 226 HIS A O 1
ATOM 1717 N N . ILE A 1 227 ? 8.354 12.653 -10.506 1.00 92.00 227 ILE A N 1
ATOM 1718 C CA . ILE A 1 227 ? 8.467 12.308 -11.924 1.00 92.00 227 ILE A CA 1
ATOM 1719 C C . ILE A 1 227 ? 9.291 11.042 -12.039 1.00 92.00 227 ILE A C 1
ATOM 1721 O O . ILE A 1 227 ? 10.450 11.005 -11.634 1.00 92.00 227 ILE A O 1
ATOM 1725 N N . VAL A 1 228 ? 8.684 10.015 -12.616 1.00 94.12 228 VAL A N 1
ATOM 1726 C CA . VAL A 1 228 ? 9.332 8.731 -12.849 1.00 94.12 228 VAL A CA 1
ATOM 1727 C C . VAL A 1 228 ? 9.975 8.753 -14.225 1.00 94.12 228 VAL A C 1
ATOM 1729 O O . VAL A 1 228 ? 9.287 8.936 -15.229 1.00 94.12 228 VAL A O 1
ATOM 1732 N N . LEU A 1 229 ? 11.288 8.555 -14.272 1.00 93.06 229 LEU A N 1
ATOM 1733 C CA . LEU A 1 229 ? 12.027 8.346 -15.509 1.00 93.06 229 LEU A CA 1
ATOM 1734 C C . LEU A 1 229 ? 12.410 6.870 -15.589 1.00 93.06 229 LEU A C 1
ATOM 1736 O O . LEU A 1 229 ? 13.016 6.321 -14.668 1.00 93.06 229 LEU A O 1
ATOM 1740 N N . LEU A 1 230 ? 12.017 6.229 -16.686 1.00 93.38 230 LEU A N 1
ATOM 1741 C CA . LEU A 1 230 ? 12.245 4.809 -16.925 1.00 93.38 230 LEU A CA 1
ATOM 1742 C C . LEU A 1 230 ? 13.468 4.629 -17.823 1.00 93.38 230 LEU A C 1
ATOM 1744 O O . LEU A 1 230 ? 13.618 5.333 -18.822 1.00 93.38 230 LEU A O 1
ATOM 1748 N N . GLY A 1 231 ? 14.301 3.644 -17.507 1.00 90.00 231 GLY A N 1
ATOM 1749 C CA . GLY A 1 231 ? 15.540 3.366 -18.221 1.00 90.00 231 GLY A CA 1
ATOM 1750 C C . GLY A 1 231 ? 16.777 3.841 -17.466 1.00 90.00 231 GLY A C 1
ATOM 1751 O O . GLY A 1 231 ? 16.706 4.383 -16.365 1.00 90.00 231 GLY A O 1
ATOM 1752 N N . ASP A 1 232 ? 17.935 3.596 -18.073 1.00 84.94 232 ASP A N 1
ATOM 1753 C CA . ASP A 1 232 ? 19.197 4.098 -17.546 1.00 84.94 232 ASP A CA 1
ATOM 1754 C C . ASP A 1 232 ? 19.343 5.580 -17.901 1.00 84.94 232 ASP A C 1
ATOM 1756 O O . ASP A 1 232 ? 19.351 5.954 -19.076 1.00 84.94 232 ASP A O 1
ATOM 1760 N N . THR A 1 233 ? 19.401 6.432 -16.881 1.00 81.88 233 THR A N 1
ATOM 1761 C CA . THR A 1 233 ? 19.426 7.887 -17.041 1.00 81.88 233 THR A CA 1
ATOM 1762 C C . THR A 1 233 ? 20.695 8.469 -16.445 1.00 81.88 233 THR A C 1
ATOM 1764 O O . THR A 1 233 ? 21.145 8.045 -15.380 1.00 81.88 233 THR A O 1
ATOM 1767 N N . LEU A 1 234 ? 21.223 9.517 -17.078 1.00 84.00 234 LEU A N 1
ATOM 1768 C CA . LEU A 1 234 ? 22.228 10.365 -16.440 1.00 84.00 234 LEU A CA 1
ATOM 1769 C C . LEU A 1 234 ? 21.646 11.032 -15.178 1.00 84.00 234 LEU A C 1
ATOM 1771 O O . LEU A 1 234 ? 20.428 11.220 -15.098 1.00 84.00 234 LEU A O 1
ATOM 1775 N N . PRO A 1 235 ? 22.491 11.426 -14.207 1.00 83.38 235 PRO A N 1
ATOM 1776 C CA . PRO A 1 235 ? 22.042 12.194 -13.052 1.00 83.38 235 PRO A CA 1
ATOM 1777 C C . PRO A 1 235 ? 21.231 13.430 -13.462 1.00 83.38 235 PRO A C 1
ATOM 1779 O O . PRO A 1 235 ? 21.642 14.195 -14.336 1.00 83.38 235 PRO A O 1
ATOM 1782 N N . VAL A 1 236 ? 20.086 13.634 -12.810 1.00 84.62 236 VAL A N 1
ATOM 1783 C CA . VAL A 1 236 ? 19.181 14.761 -13.074 1.00 84.62 236 VAL A CA 1
ATOM 1784 C C . VAL A 1 236 ? 19.458 15.894 -12.082 1.00 84.62 236 VAL A C 1
ATOM 1786 O O . VAL A 1 236 ? 19.395 15.693 -10.867 1.00 84.62 236 VAL A O 1
ATOM 1789 N N . ASP A 1 237 ? 19.718 17.108 -12.582 1.00 87.00 237 ASP A N 1
ATOM 1790 C CA . ASP A 1 237 ? 19.820 18.316 -11.748 1.00 87.00 237 ASP A CA 1
ATOM 1791 C C . ASP A 1 237 ? 18.432 18.763 -11.269 1.00 87.00 237 ASP A C 1
ATOM 1793 O O . ASP A 1 237 ? 17.778 19.631 -11.848 1.00 87.00 237 ASP A O 1
ATOM 1797 N N . ARG A 1 238 ? 17.971 18.148 -10.180 1.00 85.25 238 ARG A N 1
ATOM 1798 C CA . ARG A 1 238 ? 16.653 18.424 -9.598 1.00 85.25 238 ARG A CA 1
ATOM 1799 C C . ARG A 1 238 ? 16.530 19.790 -8.926 1.00 85.25 238 ARG A C 1
ATOM 1801 O O . ARG A 1 238 ? 15.419 20.205 -8.614 1.00 85.25 238 ARG A O 1
ATOM 1808 N N . ASN A 1 239 ? 17.643 20.480 -8.652 1.00 86.62 239 ASN A N 1
ATOM 1809 C CA . ASN A 1 239 ? 17.610 21.713 -7.859 1.00 86.62 239 ASN A CA 1
ATOM 1810 C C . ASN A 1 239 ? 16.781 22.809 -8.531 1.00 86.62 239 ASN A C 1
ATOM 1812 O O . ASN A 1 239 ? 16.137 23.600 -7.843 1.00 86.62 239 ASN A O 1
ATOM 1816 N N . ARG A 1 240 ? 16.739 22.783 -9.864 1.00 85.88 240 ARG A N 1
ATOM 1817 C CA . ARG A 1 240 ? 15.917 23.651 -10.713 1.00 85.88 240 ARG A CA 1
ATOM 1818 C C . ARG A 1 240 ? 14.420 23.503 -10.451 1.00 85.88 240 ARG A C 1
ATOM 1820 O O . ARG A 1 240 ? 13.670 24.461 -10.573 1.00 85.88 240 ARG A O 1
ATOM 1827 N N . TYR A 1 241 ? 13.998 22.327 -9.991 1.00 85.38 241 TYR A N 1
ATOM 1828 C CA . TYR A 1 241 ? 12.593 21.999 -9.774 1.00 85.38 241 TYR A CA 1
ATOM 1829 C C . TYR A 1 241 ? 12.176 22.029 -8.303 1.00 85.38 241 TYR A C 1
ATOM 1831 O O . TYR A 1 241 ? 11.057 21.644 -7.990 1.00 85.38 241 TYR A O 1
ATOM 1839 N N . ASN A 1 242 ? 13.028 22.468 -7.370 1.00 83.00 242 ASN A N 1
ATOM 1840 C CA . ASN A 1 242 ? 12.716 22.420 -5.933 1.00 83.00 242 ASN A CA 1
ATOM 1841 C C . ASN A 1 242 ? 11.675 23.461 -5.475 1.00 83.00 242 ASN A C 1
ATOM 1843 O O . ASN A 1 242 ? 11.155 23.330 -4.370 1.00 83.00 242 ASN A O 1
ATOM 1847 N N . GLY A 1 243 ? 11.373 24.483 -6.285 1.00 84.69 243 GLY A N 1
ATOM 1848 C CA . GLY A 1 243 ? 10.426 25.556 -5.933 1.00 84.69 243 GLY A CA 1
ATOM 1849 C C . GLY A 1 243 ? 9.382 25.895 -7.002 1.00 84.69 243 GLY A C 1
ATOM 1850 O O . GLY A 1 243 ? 8.431 26.615 -6.704 1.00 84.69 243 GLY A O 1
ATOM 1851 N N . SER A 1 244 ? 9.534 25.380 -8.224 1.00 82.50 244 SER A N 1
ATOM 1852 C CA . SER A 1 244 ? 8.575 25.516 -9.325 1.00 82.50 244 SER A CA 1
ATOM 1853 C C . SER A 1 244 ? 8.723 24.345 -10.307 1.00 82.50 244 SER A C 1
ATOM 1855 O O . SER A 1 244 ? 9.739 23.651 -10.299 1.00 82.50 244 SER A O 1
ATOM 1857 N N . LEU A 1 245 ? 7.704 24.126 -11.141 1.00 81.81 245 LEU A N 1
ATOM 1858 C CA . LEU A 1 245 ? 7.726 23.191 -12.273 1.00 81.81 245 LEU A CA 1
ATOM 1859 C C . LEU A 1 245 ? 7.764 23.910 -13.631 1.00 81.81 245 LEU A C 1
ATOM 1861 O O . LEU A 1 245 ? 7.712 23.239 -14.657 1.00 81.81 245 LEU A O 1
ATOM 1865 N N . ASP A 1 246 ? 7.840 25.245 -13.655 1.00 82.12 246 ASP A N 1
ATOM 1866 C CA . ASP A 1 246 ? 7.750 26.027 -14.900 1.00 82.12 246 ASP A CA 1
ATOM 1867 C C . ASP A 1 246 ? 8.846 25.643 -15.909 1.00 82.12 246 ASP A C 1
ATOM 1869 O O . ASP A 1 246 ? 8.586 25.560 -17.105 1.00 82.12 246 ASP A O 1
ATOM 1873 N N . GLU A 1 247 ? 10.043 25.311 -15.419 1.00 74.56 247 GLU A N 1
ATOM 1874 C CA . GLU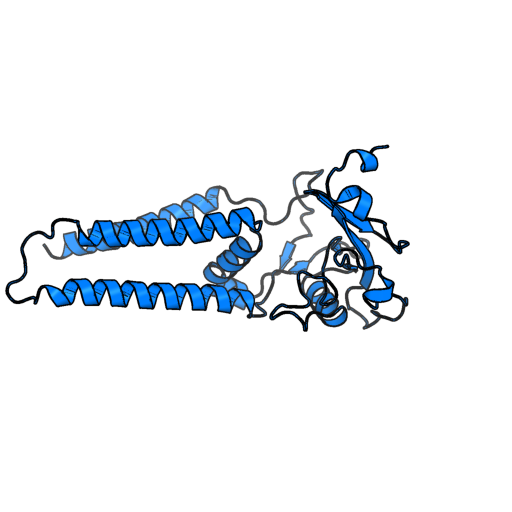 A 1 247 ? 11.186 24.873 -16.237 1.00 74.56 247 GLU A CA 1
ATOM 1875 C C . GLU A 1 247 ? 11.075 23.423 -16.746 1.00 74.56 247 GLU A C 1
ATOM 1877 O O . GLU A 1 247 ? 11.964 22.945 -17.445 1.00 74.56 247 GLU A O 1
ATOM 1882 N N . LEU A 1 248 ? 10.034 22.673 -16.363 1.00 71.19 248 LEU A N 1
ATOM 1883 C CA . LEU A 1 248 ? 9.848 21.285 -16.802 1.00 71.19 248 LEU A CA 1
ATOM 1884 C C . LEU A 1 248 ? 9.129 21.181 -18.159 1.00 71.19 248 LEU A C 1
ATOM 1886 O O . LEU A 1 248 ? 9.166 20.132 -18.798 1.00 71.19 248 LEU A O 1
ATOM 1890 N N . LEU A 1 249 ? 8.436 22.247 -18.569 1.00 64.06 249 LEU A N 1
ATOM 1891 C CA . LEU A 1 249 ? 7.600 22.296 -19.777 1.00 64.06 249 LEU A CA 1
ATOM 1892 C C . LEU A 1 249 ? 8.207 23.148 -20.905 1.00 64.06 249 LEU A C 1
ATOM 1894 O O . LEU A 1 249 ? 7.572 23.308 -21.948 1.00 64.06 249 LEU A O 1
ATOM 1898 N N . THR A 1 250 ? 9.399 23.704 -20.687 1.00 59.38 250 THR A N 1
ATOM 1899 C CA . THR A 1 250 ? 10.160 24.535 -21.635 1.00 59.38 250 THR A CA 1
ATOM 1900 C C . THR A 1 250 ? 11.354 23.779 -22.183 1.00 59.38 250 THR A C 1
ATOM 1902 O O . THR A 1 250 ? 11.558 23.829 -23.414 1.00 59.38 250 THR A O 1
#